Protein AF-N9Q9L7-F1 (afdb_monomer_lite)

Secondary structure (DSSP, 8-state):
---TTS-TTEEEEEEEEEE--TTS--EEEEEEE-SS-EEEEEEEGGGGGG--TTPEES-SS------SPPEEEPPPPGGGPEEEE-TTT--EEEEEEEEEEETTSSS-EEEEEEEEEHHHHHHHHT-SSHHHHHHTTSSSHHHHHEEEEE-SS-EEEEEPHHHHTTS-GGGTT-HHHHHHHHHHHH-HHHHHHHHHHHHHHHHHHHHHHHTT-

Radius of gyration: 19.54 Å; chains: 1; bounding box: 55×42×47 Å

Sequence (213 aa):
MHIKRLPLDTLITGIGHLFRYNNKPWLINLWGESEESKAKYNTSFSHMHLLAKRRIINSTKNEHRKSGFHLKFRCPLPAEWMSFAQSKSKFHFFGFDALATFSNEAQTVKQVHIQLPQLELARAFFFQNAYLTRSALELNVLTEDFDIQNKTDHYLINVLPSCEGSLALSHFNKPGFRRFLAYLLLNKNIRASYESIAQQCQAFASINNTART

pLDDT: mean 87.12, std 11.72, range [37.06, 97.44]

Structure (mmCIF, N/CA/C/O backbone):
data_AF-N9Q9L7-F1
#
_entry.id   AF-N9Q9L7-F1
#
loop_
_atom_site.group_PDB
_atom_site.id
_atom_site.type_symbol
_atom_site.label_atom_id
_atom_site.label_alt_id
_atom_site.label_comp_id
_atom_site.label_asym_id
_atom_site.label_entity_id
_atom_site.label_seq_id
_atom_site.pdbx_PDB_ins_code
_atom_site.Cartn_x
_atom_site.Cartn_y
_atom_site.Cartn_z
_atom_site.occupancy
_atom_site.B_iso_or_equiv
_atom_site.auth_seq_id
_atom_site.auth_comp_id
_atom_site.auth_asym_id
_atom_site.auth_atom_id
_atom_site.pdbx_PDB_model_num
ATOM 1 N N . MET A 1 1 ? -3.680 15.502 -11.027 1.00 63.62 1 MET A N 1
ATOM 2 C CA . MET A 1 1 ? -2.971 15.493 -9.723 1.00 63.62 1 MET A CA 1
ATOM 3 C C . MET A 1 1 ? -1.495 15.748 -9.984 1.00 63.62 1 MET A C 1
ATOM 5 O O . MET A 1 1 ? -0.988 15.175 -10.938 1.00 63.62 1 MET A O 1
ATOM 9 N N . HIS A 1 2 ? -0.841 16.601 -9.189 1.00 81.12 2 HIS A N 1
ATOM 10 C CA . HIS A 1 2 ? 0.525 17.067 -9.450 1.00 81.12 2 HIS A CA 1
ATOM 11 C C . HIS A 1 2 ? 1.415 16.960 -8.201 1.00 81.12 2 HIS A C 1
ATOM 13 O O . HIS A 1 2 ? 1.098 17.534 -7.158 1.00 81.12 2 HIS A O 1
ATOM 19 N N . ILE A 1 3 ? 2.538 16.249 -8.303 1.00 85.81 3 ILE A N 1
ATOM 20 C CA . ILE A 1 3 ? 3.583 16.171 -7.281 1.00 85.81 3 ILE A CA 1
ATOM 21 C C . ILE A 1 3 ? 4.644 17.222 -7.615 1.00 85.81 3 ILE A C 1
ATOM 23 O O . ILE A 1 3 ? 5.431 17.034 -8.535 1.00 85.81 3 ILE A O 1
ATOM 27 N N . LYS A 1 4 ? 4.685 18.312 -6.836 1.00 82.62 4 LYS A N 1
ATOM 28 C CA . LYS A 1 4 ? 5.474 19.533 -7.117 1.00 82.62 4 LYS A CA 1
ATOM 29 C C . LYS A 1 4 ? 6.969 19.330 -7.407 1.00 82.62 4 LYS A C 1
ATOM 31 O O . LYS A 1 4 ? 7.565 20.180 -8.047 1.00 82.62 4 LYS A O 1
ATOM 36 N N . ARG A 1 5 ? 7.585 18.263 -6.889 1.00 81.56 5 ARG A N 1
ATOM 37 C CA . ARG A 1 5 ? 9.034 18.000 -7.008 1.00 81.56 5 ARG A CA 1
ATOM 38 C C . ARG A 1 5 ? 9.404 17.050 -8.149 1.00 81.56 5 ARG A C 1
ATOM 40 O O . ARG A 1 5 ? 10.567 16.679 -8.267 1.00 81.56 5 ARG A O 1
ATOM 47 N N . LEU A 1 6 ? 8.422 16.615 -8.933 1.00 85.81 6 LEU A N 1
ATOM 48 C CA . LEU A 1 6 ? 8.627 15.758 -10.095 1.00 85.81 6 LEU A CA 1
ATOM 49 C C . LEU A 1 6 ? 8.310 16.569 -11.359 1.00 85.81 6 LEU A C 1
ATOM 51 O O . LEU A 1 6 ? 7.302 17.280 -11.355 1.00 85.81 6 LEU A O 1
ATOM 55 N N . PRO A 1 7 ? 9.123 16.469 -12.422 1.00 89.94 7 PRO A N 1
ATOM 56 C CA . PRO A 1 7 ? 8.789 17.049 -13.718 1.00 89.94 7 PRO A CA 1
ATOM 57 C C . PRO A 1 7 ? 7.453 16.528 -14.264 1.00 89.94 7 PRO A C 1
ATOM 59 O O . PRO A 1 7 ? 6.903 15.526 -13.785 1.00 89.94 7 PRO A O 1
ATOM 62 N N . LEU A 1 8 ? 6.936 17.203 -15.287 1.00 90.75 8 LEU A N 1
ATOM 63 C CA . LEU A 1 8 ? 5.798 16.704 -16.054 1.00 90.75 8 LEU A CA 1
ATOM 64 C C . LEU A 1 8 ? 6.164 15.395 -16.768 1.00 90.75 8 LEU A C 1
ATOM 66 O O . LEU A 1 8 ? 7.334 15.135 -17.047 1.00 90.75 8 LEU A O 1
ATOM 70 N N . ASP A 1 9 ? 5.153 14.556 -16.997 1.00 90.56 9 ASP A N 1
ATOM 71 C CA . ASP A 1 9 ? 5.258 13.301 -17.756 1.00 90.56 9 ASP A CA 1
ATOM 72 C C . ASP A 1 9 ? 6.419 12.378 -17.317 1.00 90.56 9 ASP A C 1
ATOM 74 O O . ASP A 1 9 ? 7.028 11.666 -18.115 1.00 90.56 9 ASP A O 1
ATOM 78 N N . THR A 1 10 ? 6.708 12.339 -16.012 1.00 91.06 10 THR A N 1
ATOM 79 C CA . THR A 1 10 ? 7.797 11.516 -15.467 1.00 91.06 10 THR A CA 1
ATOM 80 C C . THR A 1 10 ? 7.385 10.045 -15.392 1.00 91.06 10 THR A C 1
ATOM 82 O O . THR A 1 10 ? 6.503 9.673 -14.611 1.00 91.06 10 THR A O 1
ATOM 85 N N . LEU A 1 11 ? 8.069 9.180 -16.143 1.00 92.00 11 LEU A N 1
ATOM 86 C CA . LEU A 1 11 ? 7.956 7.727 -16.055 1.00 92.00 11 LEU A CA 1
ATOM 87 C C . LEU A 1 11 ? 8.732 7.208 -14.842 1.00 92.00 11 LEU A C 1
ATOM 89 O O . LEU A 1 11 ? 9.956 7.308 -14.797 1.00 92.00 11 LEU A O 1
ATOM 93 N N . ILE A 1 12 ? 8.050 6.577 -13.884 1.00 92.06 12 ILE A N 1
ATOM 94 C CA . ILE A 1 12 ? 8.718 5.914 -12.756 1.00 92.06 12 ILE A CA 1
ATOM 95 C C . ILE A 1 12 ? 9.440 4.662 -13.264 1.00 92.06 12 ILE A C 1
ATOM 97 O O . ILE A 1 12 ? 8.807 3.670 -13.635 1.00 92.06 12 ILE A O 1
ATOM 101 N N . THR A 1 13 ? 10.767 4.655 -13.213 1.00 92.19 13 THR A N 1
ATOM 102 C CA . THR A 1 13 ? 11.592 3.498 -13.595 1.00 92.19 13 THR A CA 1
ATOM 103 C C . THR A 1 13 ? 12.052 2.674 -12.399 1.00 92.19 13 THR A C 1
ATOM 105 O O . THR A 1 13 ? 12.305 1.474 -12.542 1.00 92.19 13 THR A O 1
ATOM 108 N N . GLY A 1 14 ? 12.056 3.259 -11.201 1.00 90.81 14 GLY A N 1
ATOM 109 C CA . GLY A 1 14 ? 12.380 2.555 -9.966 1.00 90.81 14 GLY A CA 1
ATOM 110 C C . GLY A 1 14 ? 11.797 3.218 -8.725 1.00 90.81 14 GLY A C 1
ATOM 111 O O . GLY A 1 14 ? 11.582 4.428 -8.690 1.00 90.81 14 GLY A O 1
ATOM 112 N N . ILE A 1 15 ? 11.586 2.408 -7.690 1.00 91.88 15 ILE A N 1
ATOM 113 C CA . ILE A 1 15 ? 11.188 2.845 -6.351 1.00 91.88 15 ILE A CA 1
ATOM 114 C C . ILE A 1 15 ? 12.280 2.395 -5.386 1.00 91.88 15 ILE A C 1
ATOM 116 O O . ILE A 1 15 ? 12.747 1.260 -5.458 1.00 91.88 15 ILE A O 1
ATOM 120 N N . GLY A 1 16 ? 12.749 3.328 -4.567 1.00 89.56 16 GLY A N 1
ATOM 121 C CA . GLY A 1 16 ? 13.909 3.182 -3.704 1.00 89.56 16 GLY A CA 1
ATOM 122 C C . GLY A 1 16 ? 13.555 3.059 -2.230 1.00 89.56 16 GLY A C 1
ATOM 123 O O . GLY A 1 16 ? 12.427 2.757 -1.849 1.00 89.56 16 GLY A O 1
ATOM 124 N N . HIS A 1 17 ? 14.559 3.304 -1.392 1.00 87.94 17 HIS A N 1
ATOM 125 C CA . HIS A 1 17 ? 14.423 3.201 0.056 1.00 87.94 17 HIS A CA 1
ATOM 126 C C . HIS A 1 17 ? 13.568 4.322 0.652 1.00 87.94 17 HIS A C 1
ATOM 128 O O . HIS A 1 17 ? 13.580 5.467 0.183 1.00 87.94 17 HIS A O 1
ATOM 134 N N . LEU A 1 18 ? 12.880 3.957 1.731 1.00 88.88 18 LEU A N 1
ATOM 135 C CA . LEU A 1 18 ? 12.204 4.856 2.648 1.00 88.88 18 LEU A CA 1
ATOM 136 C C . LEU A 1 18 ? 13.231 5.517 3.584 1.00 88.88 18 LEU A C 1
ATOM 138 O O . LEU A 1 18 ? 14.144 4.851 4.070 1.00 88.88 18 LEU A O 1
ATOM 142 N N . PHE A 1 19 ? 13.091 6.814 3.847 1.00 88.19 19 PHE A N 1
ATOM 143 C CA . PHE A 1 19 ? 13.957 7.561 4.762 1.00 88.19 19 PHE A CA 1
ATOM 144 C C . PHE A 1 19 ? 13.213 8.745 5.385 1.00 88.19 19 PHE A C 1
ATOM 146 O O . PHE A 1 19 ? 12.184 9.185 4.877 1.00 88.19 19 PHE A O 1
ATOM 153 N N . ARG A 1 20 ? 13.725 9.289 6.488 1.00 86.62 20 ARG A N 1
ATOM 154 C CA . ARG A 1 20 ? 13.201 10.517 7.097 1.00 86.62 20 ARG A CA 1
ATOM 155 C C . ARG A 1 20 ? 14.330 11.329 7.713 1.00 86.62 20 ARG A C 1
ATOM 157 O O . ARG A 1 20 ? 15.338 10.768 8.130 1.00 86.62 20 ARG A O 1
ATOM 164 N N . TYR A 1 21 ? 14.125 12.636 7.799 1.00 84.31 21 TYR A N 1
ATOM 165 C CA . TYR A 1 21 ? 14.931 13.513 8.647 1.00 84.31 21 TYR A CA 1
ATOM 166 C C . TYR A 1 21 ? 14.219 13.716 9.989 1.00 84.31 21 TYR A C 1
ATOM 168 O O . TYR A 1 21 ? 13.010 13.483 10.087 1.00 84.31 21 TYR A O 1
ATOM 176 N N . ASN A 1 22 ? 14.945 14.168 11.012 1.00 79.81 22 ASN A N 1
ATOM 177 C CA . ASN A 1 22 ? 14.363 14.450 12.326 1.00 79.81 22 ASN A CA 1
ATOM 178 C C . ASN A 1 22 ? 13.164 15.400 12.194 1.00 79.81 22 ASN A C 1
ATOM 180 O O . ASN A 1 22 ? 13.257 16.444 11.546 1.00 79.81 22 ASN A O 1
ATOM 184 N N . ASN A 1 23 ? 12.032 15.015 12.788 1.00 76.56 23 ASN A N 1
ATOM 185 C CA . ASN A 1 23 ? 10.770 15.763 12.765 1.00 76.56 23 ASN A CA 1
ATOM 186 C C . ASN A 1 23 ? 10.243 16.101 11.355 1.00 76.56 23 ASN A C 1
ATOM 188 O O . ASN A 1 23 ? 9.499 17.068 11.178 1.00 76.56 23 ASN A O 1
ATOM 192 N N . LYS A 1 24 ? 10.620 15.326 10.329 1.00 81.81 24 LYS A N 1
ATOM 193 C CA . LYS A 1 24 ? 10.070 15.444 8.973 1.00 81.81 24 LYS A CA 1
ATOM 194 C C . LYS A 1 24 ? 9.240 14.210 8.611 1.00 81.81 24 LYS A C 1
ATOM 196 O O . LYS A 1 24 ? 9.518 13.120 9.114 1.00 81.81 24 LYS A O 1
ATOM 201 N N . PRO A 1 25 ? 8.248 14.362 7.711 1.00 84.62 25 PRO A N 1
ATOM 202 C CA . PRO A 1 25 ? 7.505 13.230 7.180 1.00 84.62 25 PRO A CA 1
ATOM 203 C C . PRO A 1 25 ? 8.434 12.212 6.520 1.00 84.62 25 PRO A C 1
ATOM 205 O O . PRO A 1 25 ? 9.475 12.572 5.965 1.00 84.62 25 PRO A O 1
ATOM 208 N N . TRP A 1 26 ? 8.004 10.955 6.515 1.00 90.81 26 TRP A N 1
ATOM 209 C CA . TRP A 1 26 ? 8.645 9.908 5.734 1.00 90.81 26 TRP A CA 1
ATOM 210 C C . TRP A 1 26 ? 8.691 10.274 4.244 1.00 90.81 26 TRP A C 1
ATOM 212 O O . TRP A 1 26 ? 7.707 10.734 3.655 1.00 90.81 26 TRP A O 1
ATOM 222 N N . LEU A 1 27 ? 9.860 10.069 3.646 1.00 92.88 27 LEU A N 1
ATOM 223 C CA . LEU A 1 27 ? 10.172 10.282 2.241 1.00 92.88 27 LEU A CA 1
ATOM 224 C C . LEU A 1 27 ? 10.530 8.947 1.586 1.00 92.88 27 LEU A C 1
ATOM 226 O O . LEU A 1 27 ? 11.021 8.027 2.239 1.00 92.88 27 LEU A O 1
ATOM 230 N N . ILE A 1 28 ? 10.318 8.861 0.277 1.00 92.94 28 ILE A N 1
ATOM 231 C CA . ILE A 1 28 ? 10.716 7.715 -0.536 1.00 92.94 28 ILE A CA 1
ATOM 232 C C . ILE A 1 28 ? 11.519 8.172 -1.747 1.00 92.94 28 ILE A C 1
ATOM 234 O O . ILE A 1 28 ? 11.167 9.156 -2.405 1.00 92.94 28 ILE A O 1
ATOM 238 N N . ASN A 1 29 ? 12.613 7.461 -2.022 1.00 93.56 29 ASN A N 1
ATOM 239 C CA . ASN A 1 29 ? 13.433 7.684 -3.208 1.00 93.56 29 ASN A CA 1
ATOM 240 C C . ASN A 1 29 ? 12.779 7.075 -4.449 1.00 93.56 29 ASN A C 1
ATOM 242 O O . ASN A 1 29 ? 12.169 6.011 -4.379 1.00 93.56 29 ASN A O 1
ATOM 246 N N . LEU A 1 30 ? 12.950 7.722 -5.596 1.00 93.69 30 LEU A N 1
ATOM 247 C CA . LEU A 1 30 ? 12.443 7.274 -6.888 1.00 93.69 30 LEU A CA 1
ATOM 248 C C . LEU A 1 30 ? 13.512 7.467 -7.961 1.00 93.69 30 LEU A C 1
ATOM 250 O O . LEU A 1 30 ? 14.326 8.386 -7.883 1.00 93.69 30 LEU A O 1
ATOM 254 N N . TRP A 1 31 ? 13.451 6.639 -8.995 1.00 94.06 31 TRP A N 1
ATOM 255 C CA . TRP A 1 31 ? 14.106 6.903 -10.271 1.00 94.06 31 TRP A CA 1
ATOM 256 C C . TRP A 1 31 ? 13.031 7.208 -11.299 1.00 94.06 31 TRP A C 1
ATOM 258 O O . TRP A 1 31 ? 12.030 6.488 -11.384 1.00 94.06 31 TRP A O 1
ATOM 268 N N . GLY A 1 32 ? 13.235 8.288 -12.044 1.00 92.44 32 GLY A N 1
ATOM 269 C CA . GLY A 1 32 ? 12.304 8.738 -13.062 1.00 92.44 32 GLY A CA 1
ATOM 270 C C . GLY A 1 32 ? 13.017 9.120 -14.348 1.00 92.44 32 GLY A C 1
ATOM 271 O O . GLY A 1 32 ? 14.186 9.509 -14.331 1.00 92.44 32 GLY A O 1
ATOM 272 N N . GLU A 1 33 ? 12.293 8.995 -15.449 1.00 92.19 33 GLU A N 1
ATOM 273 C CA . GLU A 1 33 ? 12.711 9.462 -16.766 1.00 92.19 33 GLU A CA 1
ATOM 274 C C . GLU A 1 33 ? 11.631 10.404 -17.307 1.00 92.19 33 GLU A C 1
ATOM 276 O O . GLU A 1 33 ? 10.458 10.029 -17.349 1.00 92.19 33 GLU A O 1
ATOM 281 N N . SER A 1 34 ? 12.018 11.620 -17.682 1.00 86.50 34 SER A N 1
ATOM 282 C CA . SER A 1 34 ? 11.214 12.559 -18.474 1.00 86.50 34 SER A CA 1
ATOM 283 C C . SER A 1 34 ? 11.885 12.778 -19.836 1.00 86.50 34 SER A C 1
ATOM 285 O O . SER A 1 34 ? 12.967 12.243 -20.084 1.00 86.50 34 SER A O 1
ATOM 287 N N . GLU A 1 35 ? 11.269 13.567 -20.722 1.00 81.31 35 GLU A N 1
ATOM 288 C CA . GLU A 1 35 ? 11.907 13.970 -21.989 1.00 81.31 35 GLU A CA 1
ATOM 289 C C . GLU A 1 35 ? 13.251 14.684 -21.762 1.00 81.31 35 GLU A C 1
ATOM 291 O O . GLU A 1 35 ? 14.179 14.539 -22.551 1.00 81.31 35 GLU A O 1
ATOM 296 N N . GLU A 1 36 ? 13.374 15.408 -20.649 1.00 76.12 36 GLU A N 1
ATOM 297 C CA . GLU A 1 36 ? 14.516 16.272 -20.348 1.00 76.12 36 GLU A CA 1
ATOM 298 C C . GLU A 1 36 ? 15.661 15.533 -19.643 1.00 76.12 36 GLU A C 1
ATOM 300 O O . GLU A 1 36 ? 16.824 15.908 -19.790 1.00 76.12 36 GLU A O 1
ATOM 305 N N . SER A 1 37 ? 15.370 14.510 -18.826 1.00 80.94 37 SER A N 1
ATOM 306 C CA . SER A 1 37 ? 16.412 13.843 -18.037 1.00 80.94 37 SER A CA 1
ATOM 307 C C . SER A 1 37 ? 16.010 12.486 -17.462 1.00 80.94 37 SER A C 1
ATOM 309 O O . SER A 1 37 ? 14.837 12.174 -17.248 1.00 80.94 37 SER A O 1
ATOM 311 N N . LYS A 1 38 ? 17.032 11.692 -17.124 1.00 89.69 38 LYS A N 1
ATOM 312 C CA . LYS A 1 38 ? 16.924 10.557 -16.202 1.00 89.69 38 LYS A CA 1
ATOM 313 C C . LYS A 1 38 ? 17.523 10.975 -14.868 1.00 89.69 38 LYS A C 1
ATOM 315 O O . LYS A 1 38 ? 18.715 11.275 -14.808 1.00 89.69 38 LYS A O 1
ATOM 320 N N . ALA A 1 39 ? 16.732 10.984 -13.802 1.00 90.38 39 ALA A N 1
ATOM 321 C CA . ALA A 1 39 ? 17.206 11.472 -12.511 1.00 90.38 39 ALA A CA 1
ATOM 322 C C . ALA A 1 39 ? 16.657 10.679 -11.321 1.00 90.38 39 ALA A C 1
ATOM 324 O O . ALA A 1 39 ? 15.731 9.866 -11.420 1.00 90.38 39 ALA A O 1
ATOM 325 N N . LYS A 1 40 ? 17.291 10.917 -10.169 1.00 92.44 40 LYS A N 1
ATOM 326 C CA . LYS A 1 40 ? 16.832 10.447 -8.863 1.00 92.44 40 LYS A CA 1
ATOM 327 C C . LYS A 1 40 ? 16.001 11.545 -8.215 1.00 92.44 40 LYS A C 1
ATOM 329 O O . LYS A 1 40 ? 16.440 12.689 -8.141 1.00 92.44 40 LYS A O 1
ATOM 334 N N . TYR A 1 41 ? 14.844 11.175 -7.691 1.00 92.38 41 TYR A N 1
ATOM 335 C CA . TYR A 1 41 ? 13.924 12.079 -7.012 1.00 92.38 41 TYR A CA 1
ATOM 336 C C . TYR A 1 41 ? 13.604 11.558 -5.614 1.00 92.38 41 TYR A C 1
ATOM 338 O O . TYR A 1 41 ? 13.827 10.390 -5.297 1.00 92.38 41 TYR A O 1
ATOM 346 N N . ASN A 1 42 ? 13.018 12.417 -4.787 1.00 92.38 42 ASN A N 1
ATOM 347 C CA . ASN A 1 42 ? 12.341 12.000 -3.569 1.00 92.38 42 ASN A CA 1
ATOM 348 C C . ASN A 1 42 ? 11.005 12.726 -3.424 1.00 92.38 42 ASN A C 1
ATOM 350 O O . ASN A 1 42 ? 10.809 13.837 -3.921 1.00 92.38 42 ASN A O 1
ATOM 354 N N . THR A 1 43 ? 10.067 12.080 -2.742 1.00 93.38 43 THR A N 1
ATOM 355 C CA . THR A 1 43 ? 8.761 12.659 -2.427 1.00 93.38 43 THR A CA 1
ATOM 356 C C . THR A 1 43 ? 8.241 12.108 -1.107 1.00 93.38 43 THR A C 1
ATOM 358 O O . THR A 1 43 ? 8.785 11.136 -0.586 1.00 93.38 43 THR A O 1
ATOM 361 N N . SER A 1 44 ? 7.198 12.727 -0.550 1.00 93.50 44 SER A N 1
ATOM 362 C CA . SER A 1 44 ? 6.548 12.202 0.653 1.00 93.50 44 SER A CA 1
ATOM 363 C C . SER A 1 44 ? 6.011 10.799 0.411 1.00 93.50 44 SER A C 1
ATOM 365 O O . SER A 1 44 ? 5.379 10.543 -0.616 1.00 93.50 44 SER A O 1
ATOM 367 N N . PHE A 1 45 ? 6.218 9.914 1.386 1.00 94.44 45 PHE A N 1
ATOM 368 C CA . PHE A 1 45 ? 5.654 8.574 1.362 1.00 94.44 45 PHE A CA 1
ATOM 369 C C . PHE A 1 45 ? 4.131 8.604 1.279 1.00 94.44 45 PHE A C 1
ATOM 371 O O . PHE A 1 45 ? 3.564 7.707 0.679 1.00 94.44 45 PHE A O 1
ATOM 378 N N . SER A 1 46 ? 3.457 9.662 1.747 1.00 93.56 46 SER A N 1
ATOM 379 C CA . SER A 1 46 ? 2.004 9.801 1.586 1.00 93.56 46 SER A CA 1
ATOM 380 C C . SER A 1 46 ? 1.550 9.747 0.120 1.00 93.56 46 SER A C 1
ATOM 382 O O . SER A 1 46 ? 0.4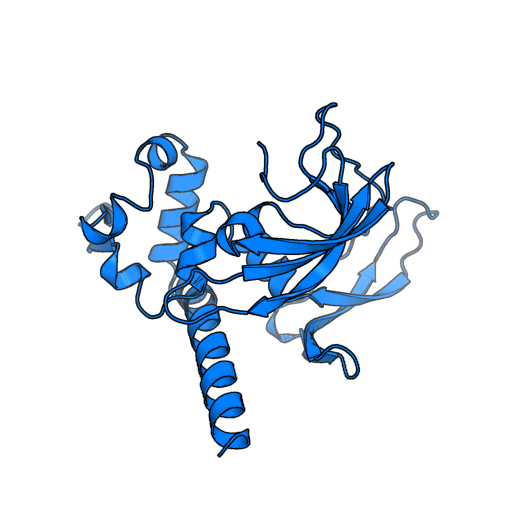11 9.380 -0.149 1.00 93.56 46 SER A O 1
ATOM 384 N N . HIS A 1 47 ? 2.425 10.031 -0.851 1.00 94.44 47 HIS A N 1
ATOM 385 C CA . HIS A 1 47 ? 2.131 9.876 -2.277 1.00 94.44 47 HIS A CA 1
ATOM 386 C C . HIS A 1 47 ? 2.234 8.432 -2.786 1.00 94.44 47 HIS A C 1
ATOM 388 O O . HIS A 1 47 ? 1.853 8.189 -3.927 1.00 94.44 47 HIS A O 1
ATOM 394 N N . MET A 1 48 ? 2.710 7.472 -1.985 1.00 95.12 48 MET A N 1
ATOM 395 C CA . MET A 1 48 ? 2.989 6.098 -2.419 1.00 95.12 48 MET A CA 1
ATOM 396 C C . MET A 1 48 ? 1.766 5.400 -3.028 1.00 95.12 48 MET A C 1
ATOM 398 O O . MET A 1 48 ? 1.940 4.642 -3.974 1.00 95.12 48 MET A O 1
ATOM 402 N N . HIS A 1 49 ? 0.533 5.737 -2.619 1.00 92.94 49 HIS A N 1
ATOM 403 C CA . HIS A 1 49 ? -0.702 5.287 -3.289 1.00 92.94 49 HIS A CA 1
ATOM 404 C C . HIS A 1 49 ? -0.715 5.507 -4.819 1.00 92.94 49 HIS A C 1
ATOM 406 O O . HIS A 1 49 ? -1.359 4.768 -5.569 1.00 92.94 49 HIS A O 1
ATOM 412 N N . LEU A 1 50 ? 0.031 6.499 -5.308 1.00 91.88 50 LEU A N 1
ATOM 413 C CA . LEU A 1 50 ? 0.126 6.870 -6.720 1.00 91.88 50 LEU A CA 1
ATOM 414 C C . LEU A 1 50 ? 1.347 6.272 -7.408 1.00 91.88 50 LEU A C 1
ATOM 416 O O . LEU A 1 50 ? 1.326 6.109 -8.628 1.00 91.88 50 LEU A O 1
ATOM 420 N N . LEU A 1 51 ? 2.402 5.985 -6.653 1.00 92.75 51 LEU A N 1
ATOM 421 C CA . LEU A 1 51 ? 3.716 5.650 -7.183 1.00 92.75 51 LEU A CA 1
ATOM 422 C C . LEU A 1 51 ? 3.763 4.159 -7.496 1.00 92.75 51 LEU A C 1
ATOM 424 O O . LEU A 1 51 ? 3.749 3.333 -6.598 1.00 92.75 51 LEU A O 1
ATOM 428 N N . ALA A 1 52 ? 3.835 3.810 -8.772 1.00 90.88 52 ALA A N 1
ATOM 429 C CA . ALA A 1 52 ? 4.037 2.436 -9.208 1.00 90.88 52 ALA A CA 1
ATOM 430 C C . ALA A 1 52 ? 5.061 2.433 -10.337 1.00 90.88 52 ALA A C 1
ATOM 432 O O . ALA A 1 52 ? 5.092 3.353 -11.160 1.00 90.88 52 ALA A O 1
ATOM 433 N N . LYS A 1 53 ? 5.904 1.401 -10.395 1.00 88.94 53 LYS A N 1
ATOM 434 C CA . LYS A 1 53 ? 6.869 1.255 -11.488 1.00 88.94 53 LYS A CA 1
ATOM 435 C C . LYS A 1 53 ? 6.126 1.238 -12.831 1.00 88.94 53 LYS A C 1
ATOM 437 O O . LYS A 1 53 ? 5.067 0.632 -12.949 1.00 88.94 53 LYS A O 1
ATOM 442 N N . ARG A 1 54 ? 6.699 1.897 -13.840 1.00 88.62 54 ARG A N 1
ATOM 443 C CA . ARG A 1 54 ? 6.132 2.140 -15.180 1.00 88.62 54 ARG A CA 1
ATOM 444 C C . ARG A 1 54 ? 4.911 3.060 -15.236 1.00 88.62 54 ARG A C 1
ATOM 446 O O . ARG A 1 54 ? 4.360 3.253 -16.318 1.00 88.62 54 ARG A O 1
ATOM 453 N N . ARG A 1 55 ? 4.500 3.668 -14.123 1.00 88.31 55 ARG A N 1
ATOM 454 C CA . ARG A 1 55 ? 3.466 4.704 -14.145 1.00 88.31 55 ARG A CA 1
ATOM 455 C C . ARG A 1 55 ? 4.065 6.047 -14.557 1.00 88.31 55 ARG A C 1
ATOM 457 O O . ARG A 1 55 ? 5.167 6.381 -14.130 1.00 88.31 55 ARG A O 1
ATOM 464 N N . ILE A 1 56 ? 3.311 6.810 -15.344 1.00 89.81 56 ILE A N 1
ATOM 465 C CA . ILE A 1 56 ? 3.607 8.214 -15.641 1.00 89.81 56 ILE A CA 1
ATOM 466 C C . ILE A 1 56 ? 2.931 9.075 -14.569 1.00 89.81 56 ILE A C 1
ATOM 468 O O . ILE A 1 56 ? 1.725 8.950 -14.333 1.00 89.81 56 ILE A O 1
ATOM 472 N N . ILE A 1 57 ? 3.713 9.907 -13.889 1.00 89.31 57 ILE A N 1
ATOM 473 C CA . ILE A 1 57 ? 3.245 10.875 -12.890 1.00 89.31 57 ILE A CA 1
ATOM 474 C C . ILE A 1 57 ? 3.253 12.270 -13.514 1.00 89.31 57 ILE A C 1
ATOM 476 O O . ILE A 1 57 ? 4.021 12.530 -14.434 1.00 89.31 57 ILE A O 1
ATOM 480 N N . ASN A 1 58 ? 2.395 13.163 -13.008 1.00 89.44 58 ASN A N 1
ATOM 481 C CA . ASN A 1 58 ? 2.241 14.527 -13.522 1.00 89.44 58 ASN A CA 1
ATOM 482 C C . ASN A 1 58 ? 1.947 14.546 -15.030 1.00 89.44 58 ASN A C 1
ATOM 484 O O . ASN A 1 58 ? 2.500 15.365 -15.759 1.00 89.44 58 ASN A O 1
ATOM 488 N N . SER A 1 59 ? 1.108 13.610 -15.493 1.00 86.75 59 SER A N 1
ATOM 489 C CA . SER A 1 59 ? 0.834 13.481 -16.921 1.00 86.75 59 SER A CA 1
ATOM 490 C C . SER A 1 59 ? 0.054 14.680 -17.451 1.00 86.75 59 SER A C 1
ATOM 492 O O . SER A 1 59 ? -0.967 15.055 -16.870 1.00 86.75 59 SER A O 1
ATOM 494 N N . THR A 1 60 ? 0.507 15.239 -18.570 1.00 85.69 60 THR A N 1
ATOM 495 C CA . THR A 1 60 ? -0.171 16.337 -19.278 1.00 85.69 60 THR A CA 1
ATOM 496 C C . THR A 1 60 ? -1.327 15.840 -20.147 1.00 85.69 60 THR A C 1
ATOM 498 O O . THR A 1 60 ? -2.324 16.537 -20.317 1.00 85.69 60 THR A O 1
ATOM 501 N N . LYS A 1 61 ? -1.232 14.602 -20.643 1.00 81.88 61 LYS A N 1
ATOM 502 C CA . LYS A 1 61 ? -2.189 13.993 -21.583 1.00 81.88 61 LYS A CA 1
ATOM 503 C C . LYS A 1 61 ? -3.206 13.051 -20.925 1.00 81.88 61 LYS A C 1
ATOM 505 O O . LYS A 1 61 ? -3.968 12.389 -21.621 1.00 81.88 61 LYS A O 1
ATOM 510 N N . ASN A 1 62 ? -3.226 12.966 -19.587 1.00 66.44 62 ASN A N 1
ATOM 511 C CA . ASN A 1 62 ? -3.966 11.936 -18.835 1.00 66.44 62 ASN A CA 1
ATOM 512 C C . ASN A 1 62 ? -3.664 10.504 -19.327 1.00 66.44 62 ASN A C 1
ATOM 514 O O . ASN A 1 62 ? -4.510 9.610 -19.261 1.00 66.44 62 ASN A O 1
ATOM 518 N N . GLU A 1 63 ? -2.445 10.262 -19.811 1.00 63.84 63 GLU A N 1
ATOM 519 C CA . GLU A 1 63 ? -2.065 8.963 -20.348 1.00 63.84 63 GLU A CA 1
ATOM 520 C C . GLU A 1 63 ? -1.694 8.004 -19.214 1.00 63.84 63 GLU A C 1
ATOM 522 O O . GLU A 1 63 ? -0.697 8.149 -18.502 1.00 63.84 63 GLU A O 1
ATOM 527 N N . HIS A 1 64 ? -2.498 6.957 -19.051 1.00 60.38 64 HIS A N 1
ATOM 528 C CA . HIS A 1 64 ? -2.088 5.771 -18.317 1.00 60.38 64 HIS A CA 1
ATOM 529 C C . HIS A 1 64 ? -1.483 4.792 -19.311 1.00 60.38 64 HIS A C 1
ATOM 531 O O . HIS A 1 64 ? -2.205 4.077 -20.005 1.00 60.38 64 HIS A O 1
ATOM 537 N N . ARG A 1 65 ? -0.150 4.745 -19.387 1.00 59.88 65 ARG A N 1
ATOM 538 C CA . ARG A 1 65 ? 0.524 3.783 -20.259 1.00 59.88 65 ARG A CA 1
ATOM 539 C C . ARG A 1 65 ? 0.285 2.365 -19.728 1.00 59.88 65 ARG A C 1
ATOM 541 O O . ARG A 1 65 ? 1.006 1.883 -18.858 1.00 59.88 65 ARG A O 1
ATOM 548 N N . LYS A 1 66 ? -0.736 1.681 -20.251 1.00 57.72 66 LYS A N 1
ATOM 549 C CA . LYS A 1 66 ? -0.891 0.226 -20.125 1.00 57.72 66 LYS A CA 1
ATOM 550 C C . LYS A 1 66 ? 0.159 -0.420 -21.028 1.00 57.72 66 LYS A C 1
ATOM 552 O O . LYS A 1 66 ? -0.115 -0.751 -22.172 1.00 57.72 66 LYS A O 1
ATOM 557 N N . SER A 1 67 ? 1.397 -0.496 -20.551 1.00 59.50 67 SER A N 1
ATOM 558 C CA . SER A 1 67 ? 2.486 -1.168 -21.259 1.00 59.50 67 SER A CA 1
ATOM 559 C C . SER A 1 67 ? 2.767 -2.512 -20.598 1.00 59.50 67 SER A C 1
ATOM 561 O O . SER A 1 67 ? 2.975 -2.578 -19.386 1.00 59.50 67 SER A O 1
ATOM 563 N N . GLY A 1 68 ? 2.784 -3.572 -21.402 1.00 69.94 68 GLY A N 1
ATOM 564 C CA . GLY A 1 68 ? 3.102 -4.930 -20.973 1.00 69.94 68 GLY A CA 1
ATOM 565 C C . GLY A 1 68 ? 2.129 -5.967 -21.523 1.00 69.94 68 GLY A C 1
ATOM 566 O O . GLY A 1 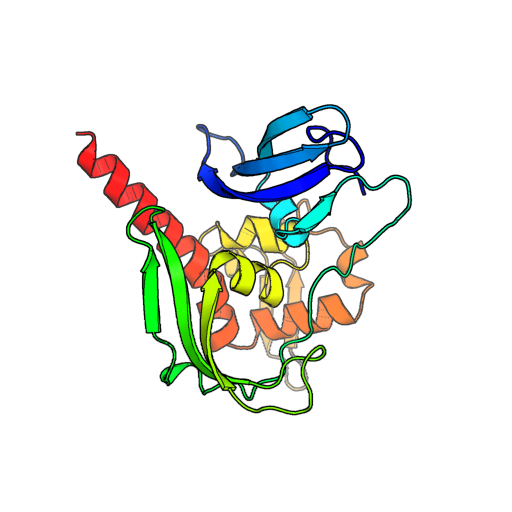68 ? 1.064 -5.640 -22.044 1.00 69.94 68 GLY A O 1
ATOM 567 N N . PHE A 1 69 ? 2.518 -7.230 -21.398 1.00 77.88 69 PHE A N 1
ATOM 568 C CA . PHE A 1 69 ? 1.658 -8.372 -21.683 1.00 77.88 69 PHE A CA 1
ATOM 569 C C . PHE A 1 69 ? 0.830 -8.713 -20.445 1.00 77.88 69 PHE A C 1
ATOM 571 O O . PHE A 1 69 ? 1.285 -8.513 -19.316 1.00 77.88 69 PHE A O 1
ATOM 578 N N . HIS A 1 70 ? -0.380 -9.229 -20.643 1.00 83.62 70 HIS A N 1
ATOM 579 C CA . HIS A 1 70 ? -1.184 -9.718 -19.532 1.00 83.62 70 HIS A CA 1
ATOM 580 C C . HIS A 1 70 ? -0.719 -11.126 -19.178 1.00 83.62 70 HIS A C 1
ATOM 582 O O . HIS A 1 70 ? -0.700 -12.014 -20.031 1.00 83.62 70 HIS A O 1
ATOM 588 N N . LEU A 1 71 ? -0.354 -11.307 -17.912 1.00 87.38 71 LEU A N 1
ATOM 589 C CA . LEU A 1 71 ? -0.065 -12.604 -17.322 1.00 87.38 71 LEU A CA 1
ATOM 590 C C . LEU A 1 71 ? -1.325 -13.094 -16.609 1.00 87.38 71 LEU A C 1
ATOM 592 O O . LEU A 1 71 ? -1.788 -12.448 -15.667 1.00 87.38 71 LEU A O 1
ATOM 596 N N . LYS A 1 72 ? -1.880 -14.226 -17.042 1.00 90.50 72 LYS A N 1
ATOM 597 C CA . LYS A 1 72 ? -2.991 -14.891 -16.353 1.00 90.50 72 LYS A CA 1
ATOM 598 C C . LYS A 1 72 ? -2.464 -16.135 -15.657 1.00 90.50 72 LYS A C 1
ATOM 600 O O . LYS A 1 72 ? -1.908 -17.003 -16.315 1.00 90.50 72 LYS A O 1
ATOM 605 N N . PHE A 1 73 ? -2.664 -16.230 -14.351 1.00 91.88 73 PHE A N 1
ATOM 606 C CA . PHE A 1 73 ? -2.270 -17.382 -13.545 1.00 91.88 73 PHE A CA 1
ATOM 607 C C . PHE A 1 73 ? -3.277 -17.596 -12.415 1.00 91.88 73 PHE A C 1
ATOM 609 O O . PHE A 1 73 ? -4.001 -16.672 -12.032 1.00 91.88 73 PHE A O 1
ATOM 616 N N . ARG A 1 74 ? -3.328 -18.816 -11.874 1.00 91.69 74 ARG A N 1
ATOM 617 C CA . ARG A 1 74 ? -4.027 -19.078 -10.613 1.00 91.69 74 ARG A CA 1
ATOM 618 C C . ARG A 1 74 ? -3.075 -18.739 -9.476 1.00 91.69 74 ARG A C 1
ATOM 620 O O . ARG A 1 74 ? -2.009 -19.333 -9.375 1.00 91.69 74 ARG A O 1
ATOM 627 N N . CYS A 1 75 ? -3.448 -17.768 -8.652 1.00 90.38 75 CYS A N 1
ATOM 628 C CA . CYS A 1 75 ? -2.646 -17.404 -7.494 1.00 90.38 75 CYS A CA 1
ATOM 629 C C . CYS A 1 75 ? -2.747 -18.517 -6.430 1.00 90.38 75 CYS A C 1
ATOM 631 O O . CYS A 1 75 ? -3.874 -18.897 -6.092 1.00 90.38 75 CYS A O 1
ATOM 633 N N . PRO A 1 76 ? -1.616 -19.066 -5.948 1.00 92.88 76 PRO A N 1
ATOM 634 C CA . PRO A 1 76 ? -1.615 -20.062 -4.880 1.00 92.88 76 PRO A CA 1
ATOM 635 C C . PRO A 1 76 ? -2.007 -19.425 -3.545 1.00 92.88 76 PRO A C 1
ATOM 637 O O . PRO A 1 76 ? -2.034 -18.193 -3.414 1.00 92.88 76 PRO A O 1
ATOM 640 N N . LEU A 1 77 ? -2.316 -20.255 -2.547 1.00 91.56 77 LEU A N 1
ATOM 641 C CA . LEU A 1 77 ? -2.683 -19.749 -1.228 1.00 91.56 77 LEU A CA 1
ATOM 642 C C . LEU A 1 77 ? -1.504 -18.977 -0.614 1.00 91.56 77 LEU A C 1
ATOM 644 O O . LEU A 1 77 ? -0.356 -19.371 -0.814 1.00 91.56 77 LEU A O 1
ATOM 648 N N . PRO A 1 78 ? -1.746 -17.919 0.186 1.00 87.56 78 PRO A N 1
ATOM 649 C CA . PRO A 1 78 ? -0.665 -17.160 0.820 1.00 87.56 78 PRO A CA 1
ATOM 650 C C . PRO A 1 78 ? 0.304 -18.008 1.659 1.00 87.56 78 PRO A C 1
ATOM 652 O O . PRO A 1 78 ? 1.464 -17.642 1.798 1.00 87.56 78 PRO A O 1
ATOM 655 N N . ALA A 1 79 ? -0.150 -19.150 2.191 1.00 89.06 79 ALA A N 1
ATOM 656 C CA . ALA A 1 79 ? 0.684 -20.097 2.936 1.00 89.06 79 ALA A CA 1
ATOM 657 C C . ALA A 1 79 ? 1.782 -20.761 2.081 1.00 89.06 79 ALA A C 1
ATOM 659 O O . ALA A 1 79 ? 2.758 -21.266 2.625 1.00 89.06 79 ALA A O 1
ATOM 660 N N . GLU A 1 80 ? 1.629 -20.757 0.757 1.00 92.62 80 GLU A N 1
ATOM 661 C CA . GLU A 1 80 ? 2.598 -21.299 -0.202 1.00 92.62 80 GLU A CA 1
ATOM 662 C C . GLU A 1 80 ? 3.604 -20.234 -0.670 1.00 92.62 80 GLU A C 1
ATOM 664 O O . GLU A 1 80 ? 4.513 -20.524 -1.446 1.00 92.62 80 GLU A O 1
ATOM 669 N N . TRP A 1 81 ? 3.441 -18.978 -0.243 1.00 94.88 81 TRP A N 1
ATOM 670 C CA . TRP A 1 81 ? 4.318 -17.891 -0.659 1.00 94.88 81 TRP A CA 1
ATOM 671 C C . TRP A 1 81 ? 5.572 -17.867 0.209 1.00 94.88 81 TRP A C 1
ATOM 673 O O . TRP A 1 81 ? 5.509 -17.868 1.438 1.00 94.88 81 TRP A O 1
ATOM 683 N N . MET A 1 82 ? 6.731 -17.749 -0.429 1.00 94.56 82 MET A N 1
ATOM 684 C CA . MET A 1 82 ? 8.000 -17.557 0.262 1.00 94.56 82 MET A CA 1
ATOM 685 C C . MET A 1 82 ? 8.295 -16.068 0.419 1.00 94.56 82 MET A C 1
ATOM 687 O O . MET A 1 82 ? 8.279 -15.322 -0.558 1.00 94.56 82 MET A O 1
ATOM 691 N N . SER A 1 83 ? 8.613 -15.627 1.634 1.00 92.12 83 SER A N 1
ATOM 692 C CA . SER A 1 83 ? 9.118 -14.274 1.886 1.00 92.12 83 SER A CA 1
ATOM 693 C C . SER A 1 83 ? 10.642 -14.269 1.829 1.00 92.12 83 SER A C 1
ATOM 695 O O . SER A 1 83 ? 11.287 -15.050 2.526 1.00 92.12 83 SER A O 1
ATOM 697 N N . PHE A 1 84 ? 11.232 -13.378 1.035 1.00 90.88 84 PHE A N 1
ATOM 698 C CA . PHE A 1 84 ? 12.687 -13.256 0.936 1.00 90.88 84 PHE A CA 1
ATOM 699 C C . PHE A 1 84 ? 13.126 -11.823 0.630 1.00 90.88 84 PHE A C 1
ATOM 701 O O . PHE A 1 84 ? 12.387 -11.030 0.043 1.00 90.88 84 PHE A O 1
ATOM 708 N N . ALA A 1 85 ? 14.360 -11.494 1.010 1.00 88.00 85 ALA A N 1
ATOM 709 C CA . ALA A 1 85 ? 15.020 -10.257 0.616 1.00 88.00 85 ALA A CA 1
ATOM 710 C C . ALA A 1 85 ? 15.947 -10.515 -0.576 1.00 88.00 85 ALA A C 1
ATOM 712 O O . ALA A 1 85 ? 16.735 -11.462 -0.578 1.00 88.00 85 ALA A O 1
ATOM 713 N N . GLN A 1 86 ? 15.894 -9.660 -1.593 1.00 83.19 86 GLN A N 1
ATOM 714 C CA . GLN A 1 86 ? 16.808 -9.761 -2.724 1.00 83.19 86 GLN A CA 1
ATOM 715 C C . GLN A 1 86 ? 18.219 -9.327 -2.297 1.00 83.19 86 GLN A C 1
ATOM 717 O O . GLN A 1 86 ? 18.414 -8.207 -1.824 1.00 83.19 86 GLN A O 1
ATOM 722 N N . SER A 1 87 ? 19.215 -10.188 -2.521 1.00 76.00 87 SER A N 1
ATOM 723 C CA . SER A 1 87 ? 20.586 -10.042 -1.997 1.00 76.00 87 SER A CA 1
ATOM 724 C C . SER A 1 87 ? 21.239 -8.678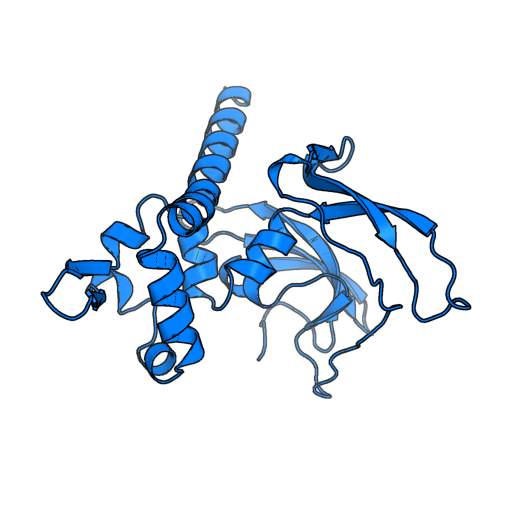 -2.257 1.00 76.00 87 SER A C 1
ATOM 726 O O . SER A 1 87 ? 21.860 -8.111 -1.363 1.00 76.00 87 SER A O 1
ATOM 728 N N . LYS A 1 88 ? 21.077 -8.120 -3.464 1.00 76.19 88 LYS A N 1
ATOM 729 C CA . LYS A 1 88 ? 21.703 -6.844 -3.858 1.00 76.19 88 LYS A CA 1
ATOM 730 C C . LYS A 1 88 ? 20.973 -5.604 -3.342 1.00 76.19 88 LYS A C 1
ATOM 732 O O . LYS A 1 88 ? 21.614 -4.605 -3.038 1.00 76.19 88 LYS A O 1
ATOM 737 N N . SER A 1 89 ? 19.644 -5.635 -3.303 1.00 72.75 89 SER A N 1
ATOM 738 C CA . SER A 1 89 ? 18.819 -4.444 -3.058 1.00 72.75 89 SER A CA 1
ATOM 739 C C . SER A 1 89 ? 18.242 -4.388 -1.645 1.00 72.75 89 SER A C 1
ATOM 741 O O . SER A 1 89 ? 17.784 -3.332 -1.215 1.00 72.75 89 SER A O 1
ATOM 743 N N . LYS A 1 90 ? 18.249 -5.519 -0.925 1.00 78.94 90 LYS A N 1
ATOM 744 C CA . LYS A 1 90 ? 17.562 -5.718 0.359 1.00 78.94 90 LYS A CA 1
ATOM 745 C C . LYS A 1 90 ? 16.060 -5.392 0.302 1.00 78.94 90 LYS A C 1
ATOM 747 O O . LYS A 1 90 ? 15.429 -5.208 1.341 1.00 78.94 90 LYS A O 1
ATOM 752 N N . PHE A 1 91 ? 15.472 -5.316 -0.896 1.00 83.50 91 PHE A N 1
ATOM 753 C CA . PHE A 1 91 ? 14.024 -5.221 -1.047 1.00 83.50 91 PHE A CA 1
ATOM 754 C C . PHE A 1 91 ? 13.393 -6.574 -0.759 1.00 83.50 91 PHE A C 1
ATOM 756 O O . PHE A 1 91 ? 13.933 -7.610 -1.148 1.00 83.50 91 PHE A O 1
ATOM 763 N N . HIS A 1 92 ? 12.249 -6.541 -0.085 1.00 89.06 92 HIS A N 1
ATOM 764 C CA . HIS A 1 92 ? 11.517 -7.733 0.306 1.00 89.06 92 HIS A CA 1
ATOM 765 C C . HIS A 1 92 ? 10.445 -8.068 -0.726 1.00 89.06 92 HIS A C 1
ATOM 767 O O . HIS A 1 92 ? 9.734 -7.188 -1.230 1.00 89.06 92 HIS A O 1
ATOM 773 N N . PHE A 1 93 ? 10.334 -9.355 -1.021 1.00 92.69 93 PHE A N 1
ATOM 774 C CA . PHE A 1 93 ? 9.426 -9.914 -2.005 1.00 92.69 93 PHE A CA 1
ATOM 775 C C . PHE A 1 93 ? 8.678 -11.102 -1.416 1.00 92.69 93 PHE A C 1
ATOM 777 O O . PHE A 1 93 ? 9.185 -11.802 -0.538 1.00 92.69 93 PHE A O 1
ATOM 784 N N . PHE A 1 94 ? 7.490 -11.342 -1.956 1.00 94.31 94 PHE A N 1
ATOM 785 C CA . PHE A 1 94 ? 6.856 -12.649 -1.924 1.00 94.31 94 PHE A CA 1
ATOM 786 C C . PHE A 1 94 ? 7.129 -13.369 -3.241 1.00 94.31 94 PHE A C 1
ATOM 788 O O . PHE A 1 94 ? 7.005 -12.766 -4.308 1.00 94.31 94 PHE A O 1
ATOM 795 N N . GLY A 1 95 ? 7.516 -14.636 -3.161 1.00 95.00 95 GLY A N 1
ATOM 796 C CA . GLY A 1 95 ? 7.787 -15.498 -4.303 1.00 95.00 95 GLY A CA 1
ATOM 797 C C . GLY A 1 95 ? 6.899 -16.721 -4.292 1.00 95.00 95 GLY A C 1
ATOM 798 O O . GLY A 1 95 ? 6.700 -17.325 -3.240 1.00 95.00 95 GLY A O 1
ATOM 799 N N . PHE A 1 96 ? 6.402 -17.099 -5.458 1.00 95.44 96 PHE A N 1
ATOM 800 C CA . PHE A 1 96 ? 5.727 -18.374 -5.645 1.00 95.44 96 PHE A CA 1
ATOM 801 C C . PHE A 1 96 ? 5.791 -18.790 -7.107 1.00 95.44 96 PHE A C 1
ATOM 803 O O . PHE A 1 96 ? 5.892 -17.963 -8.018 1.00 95.44 96 PHE A O 1
ATOM 810 N N . ASP A 1 97 ? 5.707 -20.092 -7.312 1.00 94.75 97 ASP A N 1
ATOM 811 C CA . ASP A 1 97 ? 5.679 -20.687 -8.632 1.00 94.75 97 ASP A CA 1
ATOM 812 C C . ASP A 1 97 ? 4.231 -20.804 -9.117 1.00 94.75 97 ASP A C 1
ATOM 814 O O . ASP A 1 97 ? 3.321 -21.122 -8.351 1.00 94.75 97 ASP A O 1
ATOM 818 N N . ALA A 1 98 ? 3.997 -20.512 -10.395 1.00 93.50 98 ALA A N 1
ATOM 819 C CA . ALA A 1 98 ? 2.667 -20.571 -10.984 1.00 93.50 98 ALA A CA 1
ATOM 820 C C . ALA A 1 98 ? 2.706 -21.049 -12.435 1.00 93.50 98 ALA A C 1
ATOM 822 O O . ALA A 1 98 ? 3.635 -20.758 -13.189 1.00 93.50 98 ALA A O 1
ATOM 823 N N . LEU A 1 99 ? 1.635 -21.726 -12.843 1.00 92.81 99 LEU A N 1
ATOM 824 C CA . LEU A 1 99 ? 1.330 -21.960 -14.248 1.00 92.81 99 LEU A CA 1
ATOM 825 C C . LEU A 1 99 ? 0.627 -20.724 -14.808 1.00 92.81 99 LEU A C 1
ATOM 827 O O . LEU A 1 99 ? -0.432 -20.324 -14.311 1.00 92.81 99 LEU A O 1
ATOM 831 N N . ALA A 1 100 ? 1.222 -20.117 -15.832 1.00 91.06 100 ALA A N 1
ATOM 832 C CA . ALA A 1 100 ? 0.741 -18.870 -16.398 1.00 91.06 100 ALA A CA 1
ATOM 833 C C . ALA A 1 100 ? 0.603 -18.914 -17.922 1.00 91.06 100 ALA A C 1
ATOM 835 O O . ALA A 1 100 ? 1.345 -19.605 -18.620 1.00 91.06 100 ALA A O 1
ATOM 836 N N . THR A 1 101 ? -0.340 -18.124 -18.429 1.00 89.94 101 THR A N 1
ATOM 837 C CA . THR A 1 101 ? -0.550 -17.868 -19.856 1.00 89.94 101 THR A CA 1
ATOM 838 C C . THR A 1 101 ? -0.278 -16.397 -20.144 1.00 89.94 101 THR A C 1
ATOM 840 O O . THR A 1 101 ? -0.738 -15.515 -19.411 1.00 89.94 101 THR A O 1
ATOM 843 N N . PHE A 1 102 ? 0.448 -16.133 -21.225 1.00 87.44 102 PHE A N 1
ATOM 844 C CA . PHE A 1 102 ? 0.812 -14.792 -21.667 1.00 87.44 102 PHE A CA 1
ATOM 845 C C . PHE A 1 102 ? -0.080 -14.351 -22.828 1.00 87.44 102 PHE A C 1
ATOM 847 O O . PHE A 1 102 ? -0.290 -15.106 -23.772 1.00 87.44 102 PHE A O 1
ATOM 854 N N . SER A 1 103 ? -0.591 -13.118 -22.793 1.00 85.62 103 SER A N 1
ATOM 855 C CA . SER A 1 103 ? -1.510 -12.617 -23.831 1.00 85.62 103 SER A CA 1
ATOM 856 C C . SER A 1 103 ? -0.903 -12.496 -25.233 1.00 85.62 103 SER A C 1
ATOM 858 O O . SER A 1 103 ? -1.641 -12.333 -26.195 1.00 85.62 103 SER A O 1
ATOM 860 N N . ASN A 1 104 ? 0.424 -12.489 -25.348 1.00 83.25 104 ASN A N 1
ATOM 861 C CA . ASN A 1 104 ? 1.162 -12.348 -26.605 1.00 83.25 104 ASN A CA 1
ATOM 862 C C . ASN A 1 104 ? 1.683 -13.670 -27.172 1.00 83.25 104 ASN A C 1
ATOM 864 O O . ASN A 1 104 ? 2.370 -13.655 -28.188 1.00 83.25 104 ASN A O 1
ATOM 868 N N . GLU A 1 105 ? 1.399 -14.790 -26.516 1.00 80.06 105 GLU A N 1
ATOM 869 C CA . GLU A 1 105 ? 1.823 -16.111 -26.960 1.00 80.06 105 GLU A CA 1
ATOM 870 C C . GLU A 1 105 ? 0.591 -16.967 -27.271 1.00 80.06 105 GLU A C 1
ATOM 872 O O . GLU A 1 105 ? -0.467 -16.812 -26.656 1.00 80.06 105 GLU A O 1
ATOM 877 N N . ALA A 1 106 ? 0.712 -17.883 -28.232 1.00 76.00 106 ALA A N 1
ATOM 878 C CA . ALA A 1 106 ? -0.359 -18.813 -28.573 1.00 76.00 106 ALA A CA 1
ATOM 879 C C . ALA A 1 106 ? -0.618 -19.767 -27.395 1.00 76.00 106 ALA A C 1
ATOM 881 O O . ALA A 1 106 ? 0.149 -20.705 -27.224 1.00 76.00 106 ALA A O 1
ATOM 882 N N . GLN A 1 107 ? -1.635 -19.475 -26.567 1.00 67.94 107 GLN A N 1
ATOM 883 C CA . GLN A 1 107 ? -2.185 -20.247 -25.425 1.00 67.94 107 GLN A CA 1
ATOM 884 C C . GLN A 1 107 ? -1.251 -21.287 -24.765 1.00 67.94 107 GLN A C 1
ATOM 886 O O . GLN A 1 107 ? -1.674 -22.380 -24.396 1.00 67.94 107 GLN A O 1
ATOM 891 N N . THR A 1 108 ? 0.026 -20.957 -24.585 1.00 81.94 108 THR A N 1
ATOM 892 C CA . THR A 1 108 ? 1.001 -21.884 -24.020 1.00 81.94 108 THR A CA 1
ATOM 893 C C . THR A 1 108 ? 1.017 -21.651 -22.522 1.00 81.94 108 THR A C 1
ATOM 895 O O . THR A 1 108 ? 1.231 -20.528 -22.060 1.00 81.94 108 THR A O 1
ATOM 898 N N . VAL A 1 109 ? 0.752 -22.705 -21.755 1.00 88.19 109 VAL A N 1
ATOM 899 C CA . VAL A 1 109 ? 0.902 -22.670 -20.302 1.00 88.19 109 VAL A CA 1
ATOM 900 C C . VAL A 1 109 ? 2.378 -22.878 -19.982 1.00 88.19 109 VAL A C 1
ATOM 902 O O . VAL A 1 109 ? 2.969 -23.870 -20.405 1.00 88.19 109 VAL A O 1
ATOM 905 N N . LYS A 1 110 ? 2.978 -21.943 -19.246 1.00 90.50 110 LYS A N 1
ATOM 906 C CA . LYS A 1 110 ? 4.381 -22.010 -18.824 1.00 90.50 110 LYS A CA 1
ATOM 907 C C . LYS A 1 110 ? 4.484 -21.958 -17.308 1.00 90.50 110 LYS A C 1
ATOM 909 O O . LYS A 1 110 ? 3.755 -21.206 -16.661 1.00 90.50 110 LYS A O 1
ATOM 914 N N . GLN A 1 111 ? 5.424 -22.722 -16.762 1.00 92.62 111 GLN A N 1
ATOM 915 C CA . GLN A 1 111 ? 5.837 -22.578 -15.372 1.00 92.62 111 GLN A CA 1
ATOM 916 C C . GLN A 1 111 ? 6.652 -21.289 -15.234 1.00 92.62 111 GLN A C 1
ATOM 918 O O . GLN A 1 111 ? 7.632 -21.092 -15.954 1.00 92.62 111 GLN A O 1
ATOM 923 N N . VAL A 1 112 ? 6.245 -20.407 -14.326 1.00 92.81 112 VAL A N 1
ATOM 924 C CA . VAL A 1 112 ? 6.931 -19.142 -14.051 1.00 92.81 112 VAL A CA 1
ATOM 925 C C . VAL A 1 112 ? 7.102 -18.945 -12.552 1.00 92.81 112 VAL A C 1
ATOM 927 O O . VAL A 1 112 ? 6.218 -19.287 -11.770 1.00 92.81 112 VAL A O 1
ATOM 930 N N . HIS A 1 113 ? 8.224 -18.345 -12.164 1.00 94.12 113 HIS A N 1
ATOM 931 C CA . HIS A 1 113 ? 8.433 -17.865 -10.804 1.00 94.12 113 HIS A CA 1
ATOM 932 C C . HIS A 1 113 ? 7.999 -16.399 -10.716 1.00 94.12 113 HIS A C 1
ATOM 934 O O . HIS A 1 113 ? 8.566 -15.532 -11.390 1.00 94.12 113 HIS A O 1
ATOM 940 N N . ILE A 1 114 ? 6.980 -16.110 -9.910 1.00 92.75 114 ILE A N 1
ATOM 941 C CA . ILE A 1 114 ? 6.439 -14.761 -9.728 1.00 92.75 114 ILE A CA 1
ATOM 942 C C . ILE A 1 114 ? 7.062 -14.144 -8.483 1.00 92.75 114 ILE A C 1
ATOM 944 O O . ILE A 1 114 ? 7.033 -14.737 -7.412 1.00 92.75 114 ILE A O 1
ATOM 948 N N . GLN A 1 115 ? 7.577 -12.920 -8.622 1.00 92.81 115 GLN A N 1
ATOM 949 C CA . GLN A 1 115 ? 8.119 -12.129 -7.517 1.00 92.81 115 GLN A CA 1
ATOM 950 C C . GLN A 1 115 ? 7.293 -10.855 -7.337 1.00 92.81 115 GLN A C 1
ATOM 952 O O . GLN A 1 115 ? 7.277 -9.983 -8.208 1.00 92.81 115 GLN A O 1
ATOM 957 N N . LEU A 1 116 ? 6.615 -10.736 -6.198 1.00 91.19 116 LEU A N 1
ATOM 958 C CA . LEU A 1 116 ? 5.784 -9.591 -5.835 1.00 91.19 116 LEU A CA 1
ATOM 959 C C . LEU A 1 116 ? 6.510 -8.728 -4.796 1.00 91.19 116 LEU A C 1
ATOM 961 O O . LEU A 1 116 ? 6.699 -9.184 -3.667 1.00 91.19 116 LEU A O 1
ATOM 965 N N . PRO A 1 117 ? 6.908 -7.483 -5.123 1.00 91.69 117 PRO A N 1
ATOM 966 C CA . PRO A 1 117 ? 7.468 -6.576 -4.127 1.00 91.69 117 PRO A CA 1
ATOM 967 C C . PRO A 1 117 ? 6.457 -6.333 -3.002 1.00 91.69 117 PRO A C 1
ATOM 969 O O . PRO A 1 117 ? 5.319 -5.944 -3.273 1.00 91.69 117 PRO A O 1
ATOM 972 N N . GLN A 1 118 ? 6.872 -6.489 -1.742 1.00 92.12 118 GLN A N 1
ATOM 973 C CA . GLN A 1 118 ? 5.971 -6.306 -0.595 1.00 92.12 118 GLN A CA 1
ATOM 974 C C . GLN A 1 118 ? 5.385 -4.890 -0.539 1.00 92.12 118 GLN A C 1
ATOM 976 O O . GLN A 1 118 ? 4.203 -4.719 -0.257 1.00 92.12 118 GLN A O 1
ATOM 981 N N . LEU A 1 119 ? 6.182 -3.875 -0.893 1.00 92.19 119 LEU A N 1
ATOM 982 C CA . LEU A 1 119 ? 5.717 -2.489 -0.970 1.00 92.19 119 LEU A CA 1
ATOM 983 C C . LEU A 1 119 ? 4.638 -2.291 -2.047 1.00 92.19 119 LEU A C 1
ATOM 985 O O . LEU A 1 119 ? 3.686 -1.547 -1.827 1.00 92.19 119 LEU A O 1
ATOM 989 N N . GLU A 1 120 ? 4.767 -2.950 -3.201 1.00 92.69 120 GLU A N 1
ATOM 990 C CA . GLU A 1 120 ? 3.770 -2.855 -4.276 1.00 92.69 120 GLU A CA 1
ATOM 991 C C . GLU A 1 120 ? 2.482 -3.590 -3.893 1.00 92.69 120 GLU A C 1
ATOM 993 O O . GLU A 1 120 ? 1.388 -3.096 -4.166 1.00 92.69 120 GLU A O 1
ATOM 998 N N . LEU A 1 121 ? 2.603 -4.722 -3.192 1.00 93.00 121 LEU A N 1
ATOM 999 C CA . LEU A 1 121 ? 1.458 -5.427 -2.625 1.00 93.00 121 LEU A CA 1
ATOM 1000 C C . LEU A 1 121 ? 0.735 -4.552 -1.590 1.00 93.00 121 LEU A C 1
ATOM 1002 O O . LEU A 1 121 ? -0.468 -4.336 -1.710 1.00 93.00 121 LEU A O 1
ATOM 1006 N N . ALA A 1 122 ? 1.464 -3.969 -0.634 1.00 94.88 122 ALA A N 1
ATOM 1007 C CA . ALA A 1 122 ? 0.901 -3.041 0.345 1.00 94.88 122 ALA A CA 1
ATOM 1008 C C . ALA A 1 122 ? 0.242 -1.830 -0.334 1.00 94.88 122 ALA A C 1
ATOM 1010 O O . ALA A 1 122 ? -0.854 -1.423 0.049 1.00 94.88 122 ALA A O 1
ATOM 1011 N N . ARG A 1 123 ? 0.850 -1.295 -1.401 1.00 95.25 123 ARG A N 1
ATOM 1012 C CA . ARG A 1 123 ? 0.268 -0.199 -2.182 1.00 95.25 123 ARG A CA 1
ATOM 1013 C C . ARG A 1 123 ? -1.061 -0.584 -2.822 1.00 95.25 123 ARG A C 1
ATOM 1015 O O . ARG A 1 123 ? -2.012 0.189 -2.753 1.00 95.25 123 ARG A O 1
ATOM 1022 N N . ALA A 1 124 ? -1.120 -1.755 -3.450 1.00 93.25 124 ALA A N 1
ATOM 1023 C CA . ALA A 1 124 ? -2.320 -2.237 -4.121 1.00 93.25 124 ALA A CA 1
ATOM 1024 C C . ALA A 1 124 ? -3.455 -2.562 -3.136 1.00 93.25 124 ALA A C 1
ATOM 1026 O O . ALA A 1 124 ? -4.616 -2.306 -3.44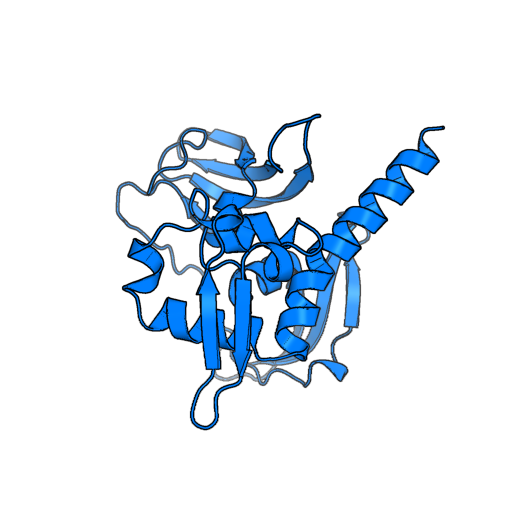9 1.00 93.25 124 ALA A O 1
ATOM 1027 N N . PHE A 1 125 ? -3.125 -3.096 -1.957 1.00 93.75 125 PHE A N 1
ATOM 1028 C CA . PHE A 1 125 ? -4.112 -3.499 -0.954 1.00 93.75 125 PHE A CA 1
ATOM 1029 C C . PHE A 1 125 ? -4.554 -2.357 -0.036 1.00 93.75 125 PHE A C 1
ATOM 1031 O O . PHE A 1 125 ? -5.746 -2.226 0.236 1.00 93.75 125 PHE A O 1
ATOM 1038 N N . PHE A 1 126 ? -3.621 -1.535 0.445 1.00 96.38 126 PHE A N 1
ATOM 1039 C CA . PHE A 1 126 ? -3.859 -0.636 1.576 1.00 96.38 126 PHE A CA 1
ATOM 1040 C C . PHE A 1 126 ? -3.772 0.850 1.238 1.00 96.38 126 PHE A C 1
ATOM 1042 O O . PHE A 1 126 ? -4.528 1.655 1.784 1.00 96.38 126 PHE A O 1
ATOM 1049 N N . PHE A 1 127 ? -2.876 1.245 0.336 1.00 95.38 127 PHE A N 1
ATOM 1050 C CA . PHE A 1 127 ? -2.603 2.660 0.078 1.00 95.38 127 PHE A CA 1
ATOM 1051 C C . PHE A 1 127 ? -3.626 3.236 -0.903 1.00 95.38 127 PHE A C 1
ATOM 1053 O O . PHE A 1 127 ? -3.330 3.475 -2.069 1.00 95.38 127 PHE A O 1
ATOM 1060 N N . GLN A 1 128 ? -4.857 3.461 -0.436 1.00 92.00 128 GLN A N 1
ATOM 1061 C CA . GLN A 1 128 ? -5.923 4.043 -1.263 1.00 92.00 128 GLN A CA 1
ATOM 1062 C C . GLN A 1 128 ? -5.880 5.573 -1.324 1.00 92.00 128 GLN A C 1
ATOM 1064 O O . GLN A 1 128 ? -6.374 6.182 -2.274 1.00 92.00 128 GLN A O 1
ATOM 1069 N N . ASN A 1 129 ? -5.320 6.209 -0.298 1.00 92.06 129 ASN A N 1
ATOM 1070 C CA . ASN A 1 129 ? -5.194 7.657 -0.198 1.00 92.06 129 ASN A CA 1
ATOM 1071 C C . ASN A 1 129 ? -3.970 8.032 0.649 1.00 92.06 129 ASN A C 1
ATOM 1073 O O . ASN A 1 129 ? -3.315 7.172 1.241 1.00 92.06 129 ASN A O 1
ATOM 1077 N N . ALA A 1 130 ? -3.675 9.329 0.714 1.00 92.38 130 ALA A N 1
ATOM 1078 C CA . ALA A 1 130 ? -2.529 9.848 1.451 1.00 92.38 130 ALA A CA 1
ATOM 1079 C C . ALA A 1 130 ? -2.563 9.527 2.955 1.00 92.38 130 ALA A C 1
ATOM 1081 O O . ALA A 1 130 ? -1.509 9.241 3.521 1.00 92.38 130 ALA A O 1
ATOM 1082 N N . TYR A 1 131 ? -3.749 9.530 3.572 1.00 93.56 131 TYR A N 1
ATOM 1083 C CA . TYR A 1 131 ? -3.932 9.201 4.985 1.00 93.56 131 TYR A CA 1
ATOM 1084 C C . TYR A 1 131 ? -3.509 7.756 5.277 1.00 93.56 131 TYR A C 1
ATOM 1086 O O . TYR A 1 131 ? -2.548 7.552 6.009 1.00 93.56 131 TYR A O 1
ATOM 1094 N N . LEU A 1 132 ? -4.132 6.776 4.612 1.00 95.12 132 LEU A N 1
ATOM 1095 C CA . LEU A 1 132 ? -3.827 5.346 4.776 1.00 95.12 132 LEU A CA 1
ATOM 1096 C C . LEU A 1 132 ? -2.393 4.999 4.366 1.00 95.12 132 LEU A C 1
ATOM 1098 O O . LEU A 1 132 ? -1.789 4.041 4.826 1.00 95.12 132 LEU A O 1
ATOM 1102 N N . THR A 1 133 ? -1.817 5.776 3.459 1.00 95.25 133 THR A N 1
ATOM 1103 C CA . THR A 1 133 ? -0.417 5.576 3.099 1.00 95.25 133 THR A CA 1
ATOM 1104 C C . THR A 1 133 ? 0.510 6.008 4.233 1.00 95.25 133 THR A C 1
ATOM 1106 O O . THR A 1 133 ? 1.469 5.315 4.552 1.00 95.25 133 THR A O 1
ATOM 1109 N N . ARG A 1 134 ? 0.249 7.169 4.842 1.00 92.50 134 ARG A N 1
ATOM 1110 C CA . ARG A 1 134 ? 1.089 7.706 5.915 1.00 92.50 134 ARG A CA 1
ATOM 1111 C C . ARG A 1 134 ? 0.901 6.928 7.215 1.00 92.50 134 ARG A C 1
ATOM 1113 O O . ARG A 1 134 ? 1.897 6.564 7.830 1.00 92.50 134 ARG A O 1
ATOM 1120 N N . SER A 1 135 ? -0.344 6.659 7.599 1.00 93.62 135 SER A N 1
ATOM 1121 C CA . SER A 1 135 ? -0.657 6.020 8.876 1.00 93.62 135 SER A CA 1
ATOM 1122 C C . SER A 1 135 ? -0.174 4.564 8.925 1.00 93.62 135 SER A C 1
ATOM 1124 O O . SER A 1 135 ? 0.202 4.081 9.980 1.00 93.62 135 SER A O 1
ATOM 1126 N N . ALA A 1 136 ? 0.000 3.885 7.785 1.00 95.44 136 ALA A N 1
ATOM 1127 C CA . ALA A 1 136 ? 0.655 2.572 7.745 1.00 95.44 136 ALA A CA 1
ATOM 1128 C C . ALA A 1 136 ? 2.097 2.552 8.307 1.00 95.44 136 ALA A C 1
ATOM 1130 O O . ALA A 1 136 ? 2.630 1.478 8.574 1.00 95.44 136 ALA A O 1
ATOM 1131 N N . LEU A 1 137 ? 2.749 3.712 8.472 1.00 92.69 137 LEU A N 1
ATOM 1132 C CA . LEU A 1 137 ? 4.079 3.839 9.084 1.00 92.69 137 LEU A CA 1
ATOM 1133 C C . LEU A 1 137 ? 4.042 4.267 10.563 1.00 92.69 137 LEU A C 1
ATOM 1135 O O . LEU A 1 137 ? 5.100 4.475 11.161 1.00 92.69 137 LEU A O 1
ATOM 1139 N N . GLU A 1 138 ? 2.854 4.425 11.145 1.00 91.06 138 GLU A N 1
ATOM 1140 C CA . GLU A 1 138 ? 2.630 4.903 12.509 1.00 91.06 138 GLU A CA 1
ATOM 1141 C C . GLU A 1 138 ? 2.033 3.770 13.357 1.00 91.06 138 GLU A C 1
ATOM 1143 O O . GLU A 1 138 ? 1.086 3.096 12.953 1.00 91.06 138 GLU A O 1
ATOM 1148 N N . LEU A 1 139 ? 2.622 3.512 14.529 1.00 92.56 139 LEU A N 1
ATOM 1149 C CA . LEU A 1 139 ? 2.087 2.501 15.442 1.00 92.56 139 LEU A CA 1
ATOM 1150 C C . LEU A 1 139 ? 0.782 2.992 16.060 1.00 92.56 139 LEU A C 1
ATOM 1152 O O . LEU A 1 139 ? 0.664 4.170 16.369 1.00 92.56 139 LEU A O 1
ATOM 1156 N N . ASN A 1 140 ? -0.156 2.070 16.285 1.00 91.88 140 ASN A N 1
ATOM 1157 C CA . ASN A 1 140 ? -1.420 2.285 17.007 1.00 91.88 140 ASN A CA 1
ATOM 1158 C C . ASN A 1 140 ? -2.373 3.341 16.419 1.00 91.88 140 ASN A C 1
ATOM 1160 O O . ASN A 1 140 ? -3.475 3.509 16.936 1.00 91.88 140 ASN A O 1
ATOM 1164 N N . VAL A 1 141 ? -2.015 3.971 15.302 1.00 92.75 141 VAL A N 1
ATOM 1165 C CA . VAL A 1 141 ? -2.757 5.079 14.689 1.00 92.75 141 VAL A CA 1
ATOM 1166 C C . VAL A 1 141 ? -4.226 4.764 14.408 1.00 92.75 141 VAL A C 1
ATOM 1168 O O . VAL A 1 141 ? -5.079 5.618 14.594 1.00 92.75 141 VAL A O 1
ATOM 1171 N N . LEU A 1 142 ? -4.575 3.529 14.020 1.00 95.06 142 LEU A N 1
ATOM 1172 C CA . LEU A 1 142 ? -5.977 3.173 13.771 1.00 95.06 142 LEU A CA 1
ATOM 1173 C C . LEU A 1 142 ? -6.814 3.153 15.057 1.00 95.06 142 LEU A C 1
ATOM 1175 O O . LEU A 1 142 ? -8.011 3.406 14.999 1.00 95.06 142 LEU A O 1
ATOM 1179 N N . THR A 1 143 ? -6.207 2.840 16.202 1.00 94.62 143 THR A N 1
ATOM 1180 C CA . THR A 1 143 ? -6.872 2.924 17.512 1.00 94.62 143 THR A CA 1
ATOM 1181 C C . THR A 1 143 ? -6.969 4.372 17.986 1.00 94.62 143 THR A C 1
ATOM 1183 O O . THR A 1 143 ? -7.930 4.732 18.652 1.00 94.62 143 THR A O 1
ATOM 1186 N N . GLU A 1 144 ? -5.987 5.205 17.641 1.00 93.56 144 GLU A N 1
ATOM 1187 C CA . GLU A 1 144 ? -5.966 6.629 17.995 1.00 93.56 144 GLU A CA 1
ATOM 1188 C C . GLU A 1 144 ? -6.927 7.467 17.142 1.00 93.56 144 GLU A C 1
ATOM 1190 O O . GLU A 1 144 ? -7.449 8.474 17.615 1.00 93.56 144 GLU A O 1
ATOM 1195 N N . ASP A 1 145 ? -7.168 7.057 15.897 1.00 94.94 145 ASP A N 1
ATOM 1196 C CA . ASP A 1 145 ? -7.977 7.801 14.930 1.00 94.94 145 ASP A CA 1
ATOM 1197 C C . ASP A 1 145 ? -9.434 7.332 14.851 1.00 94.94 145 ASP A C 1
ATOM 1199 O O . ASP A 1 145 ? -10.284 8.079 14.355 1.00 94.94 145 ASP A O 1
ATOM 1203 N N . PHE A 1 146 ? -9.745 6.116 15.315 1.00 95.31 146 PHE A N 1
ATOM 1204 C CA . PHE A 1 146 ? -11.085 5.541 15.201 1.00 95.31 146 PHE A CA 1
ATOM 1205 C C . PHE A 1 146 ? -11.567 4.882 16.493 1.00 95.31 146 PHE A C 1
ATOM 1207 O O . PHE A 1 146 ? -10.915 3.995 17.041 1.00 95.31 146 PHE A O 1
ATOM 1214 N N . ASP A 1 147 ? -12.785 5.239 16.900 1.00 95.75 147 ASP A N 1
ATOM 1215 C CA . ASP A 1 147 ? -13.555 4.517 17.914 1.00 95.75 147 ASP A CA 1
ATOM 1216 C C . ASP A 1 147 ? -14.593 3.619 17.227 1.00 95.75 147 ASP A C 1
ATOM 1218 O O . ASP A 1 147 ? -15.325 4.058 16.337 1.00 95.75 147 ASP A O 1
ATOM 1222 N N . ILE A 1 148 ? -14.647 2.345 17.614 1.00 96.69 148 ILE A N 1
ATOM 1223 C CA . ILE A 1 148 ? -15.522 1.345 16.993 1.00 96.69 148 ILE A CA 1
ATOM 1224 C C . ILE A 1 148 ? -16.499 0.830 18.040 1.00 96.69 148 ILE A C 1
ATOM 1226 O O . ILE A 1 148 ? -16.119 0.125 18.974 1.00 96.69 148 ILE A O 1
ATOM 1230 N N . GLN A 1 149 ? -17.781 1.106 17.827 1.00 97.00 149 GLN A N 1
ATOM 1231 C CA . GLN A 1 149 ? -18.858 0.646 18.693 1.00 97.00 149 GLN A CA 1
ATOM 1232 C C . GLN A 1 149 ? -19.648 -0.459 18.001 1.00 97.00 149 GLN A C 1
ATOM 1234 O O . GLN A 1 149 ? -20.176 -0.278 16.903 1.00 97.00 149 GLN A O 1
ATOM 1239 N N . ASN A 1 150 ? -19.758 -1.605 18.667 1.00 95.81 150 ASN A N 1
ATOM 1240 C CA . ASN A 1 150 ? -20.624 -2.691 18.231 1.00 95.81 150 ASN A CA 1
ATOM 1241 C C . ASN A 1 150 ? -22.050 -2.427 18.737 1.00 95.81 150 ASN A C 1
ATOM 1243 O O . ASN A 1 150 ? -22.273 -2.386 19.949 1.00 95.81 150 ASN A O 1
ATOM 1247 N N . LYS A 1 151 ? -22.995 -2.191 17.826 1.00 95.19 151 LYS A N 1
ATOM 1248 C CA . LYS A 1 151 ? -24.428 -2.067 18.124 1.00 95.19 151 LYS A CA 1
ATOM 1249 C C . LYS A 1 151 ? -25.134 -3.364 17.726 1.00 95.19 151 LYS A C 1
ATOM 1251 O O . LYS A 1 151 ? -24.552 -4.230 17.085 1.00 95.19 151 LYS A O 1
ATOM 1256 N N . THR A 1 152 ? -26.394 -3.512 18.120 1.00 94.44 152 THR A N 1
ATOM 1257 C CA . THR A 1 152 ? -27.154 -4.757 17.922 1.00 94.44 152 THR A CA 1
ATOM 1258 C C . THR A 1 152 ? -27.294 -5.159 16.449 1.00 94.44 152 THR A C 1
ATOM 1260 O O . THR A 1 152 ? -27.324 -6.346 16.142 1.00 94.44 152 THR A O 1
ATOM 1263 N N . ASP A 1 153 ? -27.365 -4.189 15.540 1.00 95.19 153 ASP A N 1
ATOM 1264 C CA . ASP A 1 153 ? -27.644 -4.372 14.112 1.00 95.19 153 ASP A CA 1
ATOM 1265 C C . ASP A 1 153 ? -26.516 -3.874 13.188 1.00 95.19 153 ASP A C 1
ATOM 1267 O O . ASP A 1 153 ? -26.502 -4.198 11.999 1.00 95.19 153 ASP A O 1
ATOM 1271 N N . HIS A 1 154 ? -25.562 -3.094 13.705 1.00 93.62 154 HIS A N 1
ATOM 1272 C CA . HIS A 1 154 ? -24.479 -2.518 12.910 1.00 93.62 154 HIS A CA 1
ATOM 1273 C C . HIS A 1 154 ? -23.235 -2.173 13.740 1.00 93.62 154 HIS A C 1
ATOM 1275 O O . HIS A 1 154 ? -23.260 -2.110 14.967 1.00 93.62 154 HIS A O 1
ATOM 1281 N N . TYR A 1 155 ? -22.134 -1.883 13.045 1.00 95.94 155 TYR A N 1
ATOM 1282 C CA . TYR A 1 155 ? -20.966 -1.235 13.637 1.00 95.94 155 TYR A CA 1
ATOM 1283 C C . TYR A 1 155 ? -21.014 0.265 13.371 1.00 95.94 155 TYR A C 1
ATOM 1285 O O . TYR A 1 155 ? -21.168 0.690 12.223 1.00 95.94 155 TYR A O 1
ATOM 1293 N N . LEU A 1 156 ? -20.830 1.060 14.421 1.00 95.94 156 LEU A N 1
ATOM 1294 C CA . LEU A 1 156 ? -20.618 2.497 14.319 1.00 95.94 156 LEU A CA 1
ATOM 1295 C C . LEU A 1 156 ? -19.114 2.776 14.413 1.00 95.94 156 LEU A C 1
ATOM 1297 O O . LEU A 1 156 ? -18.482 2.426 15.406 1.00 95.94 156 LEU A O 1
ATOM 1301 N N . ILE A 1 157 ? -18.548 3.379 13.368 1.00 94.88 157 ILE A N 1
ATOM 1302 C CA . ILE A 1 157 ? -17.134 3.769 13.308 1.00 94.88 157 ILE A CA 1
ATOM 1303 C C . ILE A 1 157 ? -17.075 5.290 13.413 1.00 94.88 157 ILE A C 1
ATOM 1305 O O . ILE A 1 157 ? -17.445 5.994 12.472 1.00 94.88 157 ILE A O 1
ATOM 1309 N N . ASN A 1 158 ? -16.615 5.782 14.556 1.00 93.56 158 ASN A N 1
ATOM 1310 C CA . ASN A 1 158 ? -16.440 7.198 14.829 1.00 93.56 158 ASN A CA 1
ATOM 1311 C C . ASN A 1 158 ? -15.022 7.616 14.439 1.00 93.56 158 ASN A C 1
ATOM 1313 O O . ASN A 1 158 ? -14.051 6.965 14.820 1.00 93.56 158 ASN A O 1
ATOM 1317 N N . VAL A 1 159 ? -14.906 8.709 13.691 1.00 92.69 159 VAL A N 1
ATOM 1318 C CA . VAL A 1 159 ? -13.616 9.347 13.401 1.00 92.69 159 VAL A CA 1
ATOM 1319 C C . VAL A 1 159 ? -13.299 10.278 14.561 1.00 92.69 159 VAL A C 1
ATOM 1321 O O . VAL A 1 159 ? -14.114 11.137 14.891 1.00 92.69 159 VAL A O 1
ATOM 1324 N N . LEU A 1 160 ? -12.148 10.088 15.195 1.00 92.19 160 LEU A N 1
ATOM 1325 C CA . LEU A 1 160 ? -11.738 10.888 16.342 1.00 92.19 160 LEU A CA 1
ATOM 1326 C C . LEU A 1 160 ? -11.076 12.208 15.893 1.00 92.19 160 LEU A C 1
ATOM 1328 O O . LEU A 1 160 ? -10.517 12.270 14.793 1.00 92.19 160 LEU A O 1
ATOM 1332 N N . PRO A 1 161 ? -11.088 13.263 16.736 1.00 86.69 161 PRO A N 1
ATOM 1333 C CA . PRO A 1 161 ? -10.513 14.572 16.397 1.00 86.69 161 PRO A CA 1
ATOM 1334 C C . PRO A 1 161 ? -9.030 14.543 15.994 1.00 86.69 161 PRO A C 1
ATOM 1336 O O . PRO A 1 161 ? -8.586 15.367 15.196 1.00 86.69 161 PRO A O 1
ATOM 1339 N N . SER A 1 162 ? -8.269 13.564 16.494 1.00 81.19 162 SER A N 1
ATOM 1340 C CA . SER A 1 162 ? -6.889 13.249 16.079 1.00 81.19 162 SER A CA 1
ATOM 1341 C C . SER A 1 162 ? -6.740 13.101 14.558 1.00 81.19 162 SER A C 1
ATOM 1343 O O . SER A 1 162 ? -5.730 13.511 13.979 1.00 81.19 162 SER A O 1
ATOM 1345 N N . CYS A 1 163 ? -7.777 12.589 13.893 1.00 82.50 163 CYS A N 1
ATOM 1346 C CA . CYS A 1 163 ? -7.776 12.269 12.473 1.00 82.50 163 CYS A CA 1
ATOM 1347 C C . CYS A 1 163 ? -8.347 13.391 11.582 1.00 82.50 163 CYS A C 1
ATOM 1349 O O . CYS A 1 163 ? -8.095 13.403 10.373 1.00 82.50 163 CYS A O 1
ATOM 1351 N N . GLU A 1 164 ? -9.084 14.363 12.134 1.00 72.00 164 GLU A N 1
ATOM 1352 C CA . GLU A 1 164 ? -9.865 15.343 11.353 1.00 72.00 164 GLU A CA 1
ATOM 1353 C C . GLU A 1 164 ? -9.010 16.196 10.399 1.00 72.00 164 GLU A C 1
ATOM 1355 O O . GLU A 1 164 ? -9.402 16.446 9.257 1.00 72.00 164 GLU A O 1
ATOM 1360 N N . GLY A 1 165 ? -7.800 16.587 10.815 1.00 74.12 165 GLY A N 1
ATOM 1361 C CA . GLY A 1 165 ? -6.861 17.339 9.966 1.00 74.12 165 GLY A CA 1
ATOM 1362 C C . GLY A 1 165 ? -6.153 16.492 8.898 1.00 74.12 165 GLY A C 1
ATOM 1363 O O . GLY A 1 165 ? -5.479 17.020 8.013 1.00 74.12 165 GLY A O 1
ATOM 1364 N N . SER A 1 166 ? -6.285 15.171 8.984 1.00 80.00 166 SER A N 1
ATOM 1365 C CA . SER A 1 166 ? -5.527 14.194 8.205 1.00 80.00 166 SER A CA 1
ATOM 1366 C C . SER A 1 166 ? -6.385 13.431 7.200 1.00 80.00 166 SER A C 1
ATOM 1368 O O . SER A 1 166 ? -5.892 13.057 6.132 1.00 80.00 166 SER A O 1
ATOM 1370 N N . LEU A 1 167 ? -7.661 13.223 7.520 1.00 87.56 167 LEU A N 1
ATOM 1371 C CA . LEU A 1 167 ? -8.622 12.501 6.702 1.00 87.56 167 LEU A CA 1
ATOM 1372 C C . LEU A 1 167 ? -9.800 13.412 6.343 1.00 87.56 167 LEU A C 1
ATOM 1374 O O . LEU A 1 167 ? -10.744 13.584 7.106 1.00 87.56 167 LEU A O 1
ATOM 1378 N N . ALA A 1 168 ? -9.763 13.978 5.136 1.00 84.75 168 ALA A N 1
ATOM 1379 C CA . ALA A 1 168 ? -10.812 14.883 4.677 1.00 84.75 168 ALA A CA 1
ATOM 1380 C C . ALA A 1 168 ? -12.191 14.199 4.633 1.00 84.75 168 ALA A C 1
ATOM 1382 O O . ALA A 1 168 ? -12.340 13.131 4.032 1.00 84.75 168 ALA A O 1
ATOM 1383 N N . LEU A 1 169 ? -13.221 14.876 5.159 1.00 83.94 169 LEU A N 1
ATOM 1384 C CA . LEU A 1 169 ? -14.610 14.389 5.177 1.00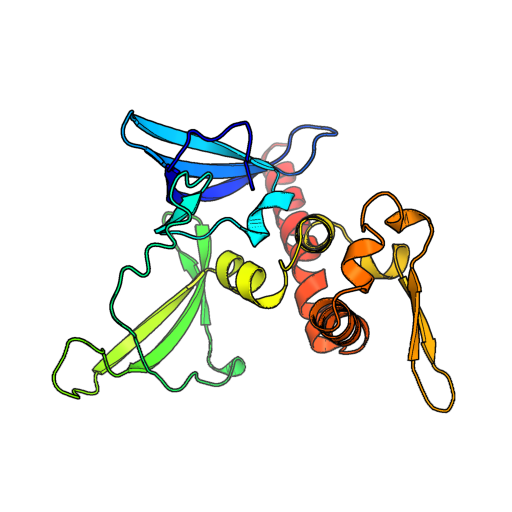 83.94 169 LEU A CA 1
ATOM 1385 C C . LEU A 1 169 ? -15.127 13.985 3.785 1.00 83.94 169 LEU A C 1
ATOM 1387 O O . LEU A 1 169 ? -15.905 13.044 3.643 1.00 83.94 169 LEU A O 1
ATOM 1391 N N . SER A 1 170 ? -14.6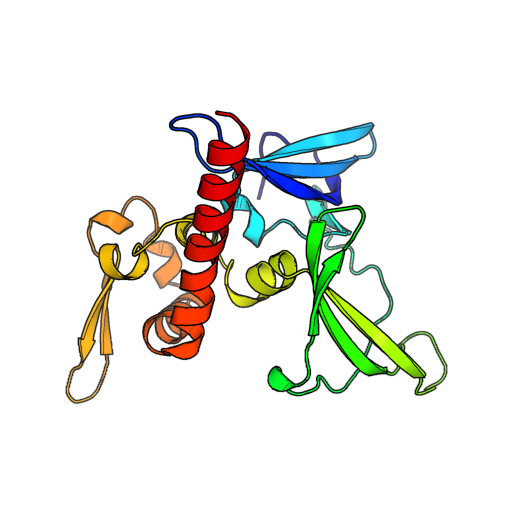29 14.632 2.729 1.00 86.38 170 SER A N 1
ATOM 1392 C CA . SER A 1 170 ? -14.969 14.310 1.339 1.00 86.38 170 SER A CA 1
ATOM 1393 C C . SER A 1 170 ? -14.602 12.878 0.922 1.00 86.38 170 SER A C 1
ATOM 1395 O O . SER A 1 170 ? -15.217 12.336 -0.000 1.00 86.38 170 SER A O 1
ATOM 1397 N N . HIS A 1 171 ? -13.650 12.221 1.598 1.00 87.06 171 HIS A N 1
ATOM 1398 C CA . HIS A 1 171 ? -13.370 10.801 1.386 1.00 87.06 171 HIS A CA 1
ATOM 1399 C C . HIS A 1 171 ? -14.572 9.930 1.754 1.00 87.06 171 HIS A C 1
ATOM 1401 O O . HIS A 1 171 ? -14.889 8.992 1.017 1.00 87.06 171 HIS A O 1
ATOM 1407 N N . PHE A 1 172 ? -15.287 10.276 2.827 1.00 89.25 172 PHE A N 1
ATOM 1408 C CA . PHE A 1 172 ? -16.453 9.530 3.287 1.00 89.25 172 PHE A CA 1
ATOM 1409 C C . PHE A 1 172 ? -17.646 9.653 2.354 1.00 89.25 172 PHE A C 1
ATOM 1411 O O . PHE A 1 172 ? -18.498 8.778 2.398 1.00 89.25 172 PHE A O 1
ATOM 1418 N N . ASN A 1 173 ? -17.688 10.618 1.431 1.00 91.19 173 ASN A N 1
ATOM 1419 C CA . ASN A 1 173 ? -18.736 10.669 0.404 1.00 91.19 173 ASN A CA 1
ATOM 1420 C C . ASN A 1 173 ? -18.635 9.500 -0.592 1.00 91.19 173 ASN A C 1
ATOM 1422 O O . ASN A 1 173 ? -19.629 9.129 -1.214 1.00 91.19 173 ASN A O 1
ATOM 1426 N N . LYS A 1 174 ? -17.465 8.855 -0.710 1.00 93.00 174 LYS A N 1
ATOM 1427 C CA . LYS A 1 174 ? -17.224 7.748 -1.646 1.00 93.00 174 LYS A CA 1
ATOM 1428 C C . LYS A 1 174 ? -17.599 6.401 -1.007 1.00 93.00 174 LYS A C 1
ATOM 1430 O O . LYS A 1 174 ? -16.906 5.963 -0.087 1.00 93.00 174 LYS A O 1
ATOM 1435 N N . PRO A 1 175 ? -18.609 5.666 -1.521 1.00 94.00 175 PRO A N 1
ATOM 1436 C CA . PRO A 1 175 ? -19.003 4.373 -0.951 1.00 94.00 175 PRO A CA 1
ATOM 1437 C C . PRO A 1 175 ? -17.868 3.344 -0.929 1.00 94.00 175 PRO A C 1
ATOM 1439 O O . PRO A 1 175 ? -17.748 2.581 0.024 1.00 94.00 175 PRO A O 1
ATOM 1442 N N . GLY A 1 176 ? -17.010 3.347 -1.956 1.00 93.50 176 GLY A N 1
ATOM 1443 C CA . GLY A 1 176 ? -15.845 2.460 -2.020 1.00 93.50 176 GLY A CA 1
ATOM 1444 C C . GLY A 1 176 ? -14.856 2.692 -0.877 1.00 93.50 176 GLY A C 1
ATOM 1445 O O . GLY A 1 176 ? -14.381 1.728 -0.286 1.00 93.50 176 GLY A O 1
ATOM 1446 N N . PHE A 1 177 ? -14.621 3.956 -0.508 1.00 93.44 177 PHE A N 1
ATOM 1447 C CA . PHE A 1 177 ? -13.753 4.288 0.618 1.00 93.44 177 PHE A CA 1
ATOM 1448 C C . PHE A 1 177 ? -14.355 3.814 1.944 1.00 93.44 177 PHE A C 1
ATOM 1450 O O . PHE A 1 177 ? -13.668 3.150 2.711 1.00 93.44 177 PHE A O 1
ATOM 1457 N N . ARG A 1 178 ? -15.652 4.067 2.182 1.00 93.88 178 ARG A N 1
ATOM 1458 C CA . ARG A 1 178 ? -16.338 3.608 3.405 1.00 93.88 178 ARG A CA 1
ATOM 1459 C C . ARG A 1 178 ? -16.282 2.087 3.562 1.00 93.88 178 ARG A C 1
ATOM 1461 O O . ARG A 1 178 ? -15.964 1.597 4.639 1.00 93.88 178 ARG A O 1
ATOM 1468 N N . ARG A 1 179 ? -16.545 1.342 2.481 1.00 95.50 179 ARG A N 1
ATOM 1469 C CA . ARG A 1 179 ? -16.475 -0.131 2.479 1.00 95.50 179 ARG A CA 1
ATOM 1470 C C . ARG A 1 179 ? -15.070 -0.630 2.785 1.00 95.50 179 ARG A C 1
ATOM 1472 O O . ARG A 1 179 ? -14.916 -1.535 3.596 1.00 95.50 179 ARG A O 1
ATOM 1479 N N . PHE A 1 180 ? -14.060 -0.041 2.148 1.00 95.81 180 PHE A N 1
ATOM 1480 C CA . PHE A 1 180 ? -12.678 -0.423 2.399 1.00 95.81 180 PHE A CA 1
ATOM 1481 C C . PHE A 1 180 ? -12.252 -0.110 3.834 1.00 95.81 180 PHE A C 1
ATOM 1483 O O . PHE A 1 180 ? -11.671 -0.970 4.485 1.00 95.81 180 PHE A O 1
ATOM 1490 N N . LEU A 1 181 ? -12.567 1.084 4.341 1.00 95.62 181 LEU A N 1
ATOM 1491 C CA . LEU A 1 181 ? -12.219 1.476 5.704 1.00 95.62 181 LEU A CA 1
ATOM 1492 C C . LEU A 1 181 ? -12.889 0.555 6.733 1.00 95.62 181 LEU A C 1
ATOM 1494 O O . LEU A 1 181 ? -12.218 0.071 7.636 1.00 95.62 181 LEU A O 1
ATOM 1498 N N . ALA A 1 182 ? -14.175 0.237 6.557 1.00 96.38 182 ALA A N 1
ATOM 1499 C CA . ALA A 1 182 ? -14.866 -0.728 7.409 1.00 96.38 182 ALA A CA 1
ATOM 1500 C C . ALA A 1 182 ? -14.216 -2.120 7.339 1.00 96.38 182 ALA A C 1
ATOM 1502 O O . ALA A 1 182 ? -13.994 -2.746 8.370 1.00 96.38 182 ALA A O 1
ATOM 1503 N N . TYR A 1 183 ? -13.853 -2.590 6.142 1.00 96.94 183 TYR A N 1
ATOM 1504 C CA . TYR A 1 183 ? -13.151 -3.863 5.976 1.00 96.94 183 TYR A CA 1
ATOM 1505 C C . TYR A 1 183 ? -11.794 -3.873 6.688 1.00 96.94 183 TYR A C 1
ATOM 1507 O O . TYR A 1 183 ? -11.492 -4.823 7.407 1.00 96.94 183 TYR A O 1
ATOM 1515 N N . LEU A 1 184 ? -11.007 -2.806 6.532 1.00 97.44 184 LEU A N 1
ATOM 1516 C CA . LEU A 1 184 ? -9.715 -2.638 7.193 1.00 97.44 184 LEU A CA 1
ATOM 1517 C C . LEU A 1 184 ? -9.853 -2.643 8.719 1.00 97.44 184 LEU A C 1
ATOM 1519 O O . LEU A 1 184 ? -9.071 -3.305 9.389 1.00 97.44 184 LEU A O 1
ATOM 1523 N N . LEU A 1 185 ? -10.833 -1.921 9.265 1.00 97.06 185 LEU A N 1
ATOM 1524 C CA . LEU A 1 185 ? -10.982 -1.741 10.710 1.00 97.06 185 LEU A CA 1
ATOM 1525 C C . LEU A 1 185 ? -11.628 -2.943 11.413 1.00 97.06 185 LEU A C 1
ATOM 1527 O O . LEU A 1 185 ? -11.262 -3.248 12.548 1.00 97.06 185 LEU A O 1
ATOM 1531 N N . LEU A 1 186 ? -12.573 -3.626 10.757 1.00 97.06 186 LEU A N 1
ATOM 1532 C CA . LEU A 1 186 ? -13.361 -4.706 11.365 1.00 97.06 186 LEU A CA 1
ATOM 1533 C C . LEU A 1 186 ? -12.763 -6.102 11.127 1.00 97.06 186 LEU A C 1
ATOM 1535 O O . LEU A 1 186 ? -12.964 -7.003 11.943 1.00 97.06 186 LEU A O 1
ATOM 1539 N N . ASN A 1 187 ? -12.014 -6.315 10.038 1.00 97.06 187 ASN A N 1
ATOM 1540 C CA . ASN A 1 187 ? -11.361 -7.599 9.789 1.00 97.06 187 ASN A CA 1
ATOM 1541 C C . ASN A 1 187 ? -10.003 -7.668 10.503 1.00 97.06 187 ASN A C 1
ATOM 1543 O O . ASN A 1 187 ? -9.028 -7.052 10.075 1.00 97.06 187 ASN A O 1
ATOM 1547 N N . LYS A 1 188 ? -9.925 -8.494 11.553 1.00 96.00 188 LYS A N 1
ATOM 1548 C CA . LYS A 1 188 ? -8.730 -8.647 12.400 1.00 96.00 188 LYS A CA 1
ATOM 1549 C C . LYS A 1 188 ? -7.456 -8.987 11.618 1.00 96.00 188 LYS A C 1
ATOM 1551 O O . LYS A 1 188 ? -6.409 -8.418 11.902 1.00 96.00 188 LYS A O 1
ATOM 1556 N N . ASN A 1 189 ? -7.536 -9.867 10.619 1.00 95.25 189 ASN A N 1
ATOM 1557 C CA . ASN A 1 189 ? -6.360 -10.299 9.854 1.00 95.25 189 ASN A CA 1
ATOM 1558 C C . ASN A 1 189 ? -5.852 -9.189 8.928 1.00 95.25 189 ASN A C 1
ATOM 1560 O O . ASN A 1 189 ? -4.647 -9.000 8.765 1.00 95.25 189 ASN A O 1
ATOM 1564 N N . ILE A 1 190 ? -6.775 -8.436 8.333 1.00 96.00 190 ILE A N 1
ATOM 1565 C CA . ILE A 1 190 ? -6.459 -7.321 7.436 1.00 96.00 190 ILE A CA 1
ATOM 1566 C C . ILE A 1 190 ? -5.879 -6.158 8.230 1.00 96.00 190 ILE A C 1
ATOM 1568 O O . ILE A 1 190 ? -4.857 -5.601 7.832 1.00 96.00 190 ILE A O 1
ATOM 1572 N N . ARG A 1 191 ? -6.477 -5.855 9.384 1.00 97.00 191 ARG A N 1
ATOM 1573 C CA . ARG A 1 191 ? -5.962 -4.866 10.325 1.00 97.00 191 ARG A CA 1
ATOM 1574 C C . ARG A 1 191 ? -4.554 -5.213 10.800 1.00 97.00 191 ARG A C 1
ATOM 1576 O O . ARG A 1 191 ? -3.659 -4.387 10.666 1.00 97.00 191 ARG A O 1
ATOM 1583 N N . ALA A 1 192 ? -4.344 -6.445 11.267 1.00 96.00 192 ALA A N 1
ATOM 1584 C CA . ALA A 1 192 ? -3.028 -6.912 11.694 1.00 96.00 192 ALA A CA 1
ATOM 1585 C C . ALA A 1 192 ? -1.995 -6.812 10.559 1.00 96.00 192 ALA A C 1
ATOM 1587 O O . ALA A 1 192 ? -0.875 -6.359 10.777 1.00 96.00 192 ALA A O 1
ATOM 1588 N N . SER A 1 193 ? -2.384 -7.162 9.327 1.00 94.69 193 SER A N 1
ATOM 1589 C CA . SER A 1 193 ? -1.513 -7.031 8.151 1.00 94.69 193 SER A CA 1
ATOM 1590 C C . SER A 1 193 ? -1.113 -5.573 7.894 1.00 94.69 193 SER A C 1
ATOM 1592 O O . SER A 1 193 ? 0.056 -5.295 7.636 1.00 94.69 193 SER A O 1
ATOM 1594 N N . TYR A 1 194 ? -2.057 -4.637 8.005 1.00 97.19 194 TYR A N 1
ATOM 1595 C CA . TYR A 1 194 ? -1.797 -3.206 7.861 1.00 97.19 194 TYR A CA 1
ATOM 1596 C C . TYR A 1 194 ? -0.887 -2.657 8.970 1.00 97.19 194 TYR A C 1
ATOM 1598 O O . TYR A 1 194 ? 0.119 -2.013 8.680 1.00 97.19 194 TYR A O 1
ATOM 1606 N N . GLU A 1 195 ? -1.199 -2.943 10.236 1.00 96.31 195 GLU A N 1
ATOM 1607 C CA . GLU A 1 195 ? -0.436 -2.459 11.396 1.00 96.31 195 GLU A CA 1
ATOM 1608 C C . GLU A 1 195 ? 0.974 -3.082 11.462 1.00 96.31 195 GLU A C 1
ATOM 1610 O O . GLU A 1 195 ? 1.910 -2.450 11.961 1.00 96.31 195 GLU A O 1
ATOM 1615 N N . SER A 1 196 ? 1.174 -4.275 10.883 1.00 94.19 196 SER A N 1
ATOM 1616 C CA . SER A 1 196 ? 2.496 -4.917 10.814 1.00 94.19 196 SER A CA 1
ATOM 1617 C C . SER A 1 196 ? 3.529 -4.121 10.003 1.00 94.19 196 SER A C 1
ATOM 1619 O O . SER A 1 196 ? 4.730 -4.253 10.247 1.00 94.19 196 SER A O 1
ATOM 1621 N N . ILE A 1 197 ? 3.089 -3.249 9.083 1.00 94.06 197 ILE A N 1
ATOM 1622 C CA . ILE A 1 197 ? 3.976 -2.393 8.279 1.00 94.06 197 ILE A CA 1
ATOM 1623 C C . ILE A 1 197 ? 4.789 -1.470 9.199 1.00 94.06 197 ILE A C 1
ATOM 1625 O O . ILE A 1 197 ? 6.021 -1.443 9.124 1.00 94.06 197 ILE A O 1
ATOM 1629 N N . ALA A 1 198 ? 4.121 -0.765 10.116 1.00 92.81 198 ALA A N 1
ATOM 1630 C CA . ALA A 1 198 ? 4.771 0.128 11.071 1.00 92.81 198 ALA A CA 1
ATOM 1631 C C . ALA A 1 198 ? 5.705 -0.639 12.021 1.00 92.81 198 ALA A C 1
ATOM 1633 O O . ALA A 1 198 ? 6.829 -0.198 12.266 1.00 92.81 198 ALA A O 1
ATOM 1634 N N . GLN A 1 199 ? 5.276 -1.810 12.506 1.00 91.25 199 GLN A N 1
ATOM 1635 C CA . GLN A 1 199 ? 6.076 -2.665 13.393 1.00 91.25 199 GLN A CA 1
ATOM 1636 C C . GLN A 1 199 ? 7.400 -3.076 12.736 1.00 91.25 199 GLN A C 1
ATOM 1638 O O . GLN A 1 199 ? 8.467 -2.923 13.334 1.00 91.25 199 GLN A O 1
ATOM 1643 N N . GLN A 1 200 ? 7.350 -3.524 11.478 1.00 85.25 200 GLN A N 1
ATOM 1644 C CA . GLN A 1 200 ? 8.552 -3.874 10.727 1.00 85.25 200 GLN A CA 1
ATOM 1645 C C . GLN A 1 200 ? 9.441 -2.649 10.491 1.00 85.25 200 GLN A C 1
ATOM 1647 O O . GLN A 1 200 ? 10.646 -2.713 10.734 1.00 85.25 200 GLN A O 1
ATOM 1652 N N . CYS A 1 201 ? 8.873 -1.509 10.081 1.00 80.44 201 CYS A N 1
ATOM 1653 C CA . CYS A 1 201 ? 9.646 -0.281 9.880 1.00 80.44 201 CYS A CA 1
ATOM 1654 C C . CYS A 1 201 ? 10.379 0.180 11.150 1.00 80.44 201 CYS A C 1
ATOM 1656 O O . CYS A 1 201 ? 11.525 0.627 11.059 1.00 80.44 201 CYS A O 1
ATOM 1658 N N . GLN A 1 202 ? 9.761 0.052 12.328 1.00 76.69 202 GLN A N 1
ATOM 1659 C CA . GLN A 1 202 ? 10.408 0.400 13.593 1.00 76.69 202 GLN A CA 1
ATOM 1660 C C . GLN A 1 202 ? 11.508 -0.582 13.989 1.00 76.69 202 GLN A C 1
ATOM 1662 O O . GLN A 1 202 ? 12.591 -0.134 14.362 1.00 76.69 202 GLN A O 1
ATOM 1667 N N . ALA A 1 203 ? 11.278 -1.889 13.837 1.00 70.62 203 ALA A N 1
ATOM 1668 C CA . ALA A 1 203 ? 12.304 -2.903 14.081 1.00 70.62 203 ALA A CA 1
ATOM 1669 C C . ALA A 1 203 ? 13.546 -2.680 13.195 1.00 70.62 203 ALA A C 1
ATOM 1671 O O . ALA A 1 203 ? 14.681 -2.797 13.650 1.00 70.62 203 ALA A O 1
ATOM 1672 N N . PHE A 1 204 ? 13.358 -2.269 11.936 1.00 63.81 204 PHE A N 1
ATOM 1673 C CA . PHE A 1 204 ? 14.478 -1.895 11.068 1.00 63.81 204 PHE A CA 1
ATOM 1674 C C . PHE A 1 204 ? 15.189 -0.611 11.518 1.00 63.81 204 PHE A C 1
ATOM 1676 O O . PHE A 1 204 ? 16.409 -0.504 11.370 1.00 63.81 204 PHE A O 1
ATOM 1683 N N . ALA A 1 205 ? 14.465 0.376 12.049 1.00 60.72 205 ALA A N 1
ATOM 1684 C CA . ALA A 1 205 ? 15.068 1.612 12.545 1.00 60.72 205 ALA A CA 1
ATOM 1685 C C . ALA A 1 205 ? 15.892 1.383 13.823 1.00 60.72 205 ALA A C 1
ATOM 1687 O O . ALA A 1 205 ? 16.980 1.945 13.944 1.00 60.72 205 ALA A O 1
ATOM 1688 N N . SER A 1 206 ? 15.415 0.540 14.746 1.00 56.62 206 SER A N 1
ATOM 1689 C CA . SER A 1 206 ? 16.142 0.210 15.975 1.00 56.62 206 SER A CA 1
ATOM 1690 C C . SER A 1 206 ? 17.443 -0.537 15.674 1.00 56.62 206 SER A C 1
ATOM 1692 O O . SER A 1 206 ? 18.492 -0.096 16.130 1.00 56.62 206 SER A O 1
ATOM 1694 N N . ILE A 1 207 ? 17.407 -1.571 14.821 1.00 55.56 207 ILE A N 1
ATOM 1695 C CA . ILE A 1 207 ? 18.590 -2.373 14.447 1.00 55.56 207 ILE A CA 1
ATOM 1696 C C . ILE A 1 207 ? 19.691 -1.510 13.807 1.00 55.56 207 ILE A C 1
ATOM 1698 O O . ILE A 1 207 ? 20.872 -1.662 14.114 1.00 55.56 207 ILE A O 1
ATOM 1702 N N . ASN A 1 208 ? 19.325 -0.572 12.927 1.00 50.81 208 ASN A N 1
ATOM 1703 C CA . ASN A 1 208 ? 20.305 0.279 12.244 1.00 50.81 208 ASN A CA 1
ATOM 1704 C C . ASN A 1 208 ? 20.907 1.373 13.142 1.00 50.81 208 ASN A C 1
ATOM 1706 O O . ASN A 1 208 ? 21.982 1.883 12.826 1.00 50.81 208 ASN A O 1
ATOM 1710 N N . ASN A 1 209 ? 20.237 1.738 14.238 1.00 44.47 209 ASN A N 1
ATOM 1711 C CA . ASN A 1 209 ? 20.777 2.683 15.214 1.00 44.47 209 ASN A CA 1
ATOM 1712 C C . ASN A 1 209 ? 21.753 2.002 16.184 1.00 44.47 209 ASN A C 1
ATOM 1714 O O . ASN A 1 209 ? 22.741 2.623 16.557 1.00 44.47 209 ASN A O 1
ATOM 1718 N N . THR A 1 210 ? 21.537 0.728 16.534 1.00 39.97 210 THR A N 1
ATOM 1719 C CA . THR A 1 210 ? 22.455 -0.037 17.401 1.00 39.97 210 THR A CA 1
ATOM 1720 C C . THR A 1 210 ? 23.771 -0.390 16.705 1.00 39.97 210 THR A C 1
ATOM 1722 O O . THR A 1 210 ? 24.799 -0.497 17.351 1.00 39.97 210 THR A O 1
ATOM 1725 N N . ALA A 1 211 ? 23.773 -0.525 15.376 1.00 39.09 211 ALA A N 1
ATOM 1726 C CA . ALA A 1 211 ? 24.992 -0.768 14.595 1.00 39.09 211 ALA A CA 1
ATOM 1727 C C . ALA A 1 211 ? 25.863 0.491 14.377 1.00 39.09 211 ALA A C 1
ATOM 1729 O O . ALA A 1 211 ? 26.865 0.430 13.666 1.00 39.09 211 ALA A O 1
ATOM 1730 N N . ARG A 1 212 ? 25.452 1.649 14.915 1.00 37.66 212 ARG A N 1
ATOM 1731 C CA . ARG A 1 212 ? 26.147 2.943 14.788 1.00 37.66 212 ARG A CA 1
ATOM 1732 C C . ARG A 1 212 ? 26.673 3.493 16.121 1.00 37.66 212 ARG A C 1
ATOM 1734 O O . ARG A 1 212 ? 27.151 4.626 16.138 1.00 37.66 212 ARG A O 1
ATOM 1741 N N . THR A 1 213 ? 26.575 2.717 17.196 1.00 37.06 213 THR A N 1
ATOM 1742 C CA . THR A 1 213 ? 27.184 2.973 18.513 1.00 37.06 213 THR A CA 1
ATOM 1743 C C . THR A 1 213 ? 28.292 1.971 18.754 1.00 37.06 213 THR A C 1
ATOM 1745 O O . THR A 1 213 ? 29.369 2.400 19.209 1.00 37.06 213 THR A O 1
#

Organism: NCBI:txid1776742

Foldseek 3Di:
DAFPFDDAFWAFADWADWDDDVPGAIKTWTWTDDPVDTDITMDGLLCLLPDDHRATHNYPVPDGPPDDWDKDWDDDDPVQWDWDADPPRRFIWTKDWTFIDTRPDDRDTDIDIDTGGPSVVCSVQFSNGSLSSRCLQPAPVCVVQWDWDDDPPDIDIDGDPVCPVPDPPVLVVDPVSVVSNCCCNVPPVNVCVSNVSNVVVVVVVVVVVVVVD